Protein AF-A0A920VZH4-F1 (afdb_monomer_lite)

Sequence (196 aa):
MLDNNNEGWIPRSKLPAFGNAVNAACDALDGIEDGILQNPLACNFEPASIQCPAGVDNDSCFTPQQVSAVEKIWSGVKTSSGELVYPGLVPGGEAYPGSWDRWVTGGEPFTSLHWLGGEGFFRWFVFDDPEWDFTTFDFDADLTYALEKVGPAVDSDNPDLRALRDNDSKLIVYQVGAIPTFHLLPLLITLKMLWN

Foldseek 3Di:
DLDPVCLQFDALLQLVLVLVQQLVQAVCVVPDNDLARPPLVVRPDQLCVQADDPPDDDSNGHHPSNSVSVVDQQQADAAPVRHHPDHHATHSQRNPPPACCAAPRDNHPQHHPVSVVVVCCCCVQQPVHPPDDPSPDHCVPSVVSRCVRCVVPPPPQDLDCVVCVVVVHDDDDDDDRNHPPPGPVVVVVSVVVNVD

Radius of gyration: 18.73 Å; chains: 1; bounding box: 42×40×52 Å

pLDDT: mean 89.69, std 9.65, range [53.19, 97.88]

Structure (mmCIF, N/CA/C/O backbone):
data_AF-A0A920VZH4-F1
#
_entry.id   AF-A0A920VZH4-F1
#
loop_
_atom_site.group_PDB
_atom_site.id
_atom_site.type_symbol
_atom_site.label_atom_id
_atom_site.label_alt_id
_atom_site.label_comp_id
_atom_site.label_asym_id
_atom_site.label_entity_id
_atom_site.label_seq_id
_atom_site.pdbx_PDB_ins_code
_atom_site.Cartn_x
_atom_site.Cartn_y
_atom_site.Cartn_z
_atom_site.occupancy
_atom_site.B_iso_or_equiv
_atom_site.auth_seq_id
_atom_site.auth_comp_id
_atom_site.auth_asym_id
_atom_site.auth_atom_id
_atom_site.pdbx_PDB_model_num
ATOM 1 N N . MET A 1 1 ? 0.177 7.126 5.904 1.00 53.66 1 MET A N 1
ATOM 2 C CA . MET A 1 1 ? 1.571 6.990 6.386 1.00 53.66 1 MET A CA 1
ATOM 3 C C . MET A 1 1 ? 2.563 7.903 5.660 1.00 53.66 1 MET A C 1
ATOM 5 O O . MET A 1 1 ? 3.750 7.726 5.856 1.00 53.66 1 MET A O 1
ATOM 9 N N . LEU A 1 2 ? 2.117 8.852 4.824 1.00 53.19 2 LEU A N 1
ATOM 10 C CA . LEU A 1 2 ? 3.003 9.661 3.967 1.00 53.19 2 LEU A CA 1
ATOM 11 C C . LEU A 1 2 ? 3.134 11.113 4.458 1.00 53.19 2 LEU A C 1
ATOM 13 O O . LEU A 1 2 ? 3.451 12.004 3.682 1.00 53.19 2 LEU A O 1
ATOM 17 N N . ASP A 1 3 ? 2.835 11.356 5.732 1.00 58.03 3 ASP A N 1
ATOM 18 C CA . ASP A 1 3 ? 3.077 12.636 6.387 1.00 58.03 3 ASP A CA 1
ATOM 19 C C . ASP A 1 3 ? 4.065 12.431 7.538 1.00 58.03 3 ASP A C 1
ATOM 21 O O . ASP A 1 3 ? 4.098 11.374 8.168 1.00 58.03 3 ASP A O 1
ATOM 25 N N . ASN A 1 4 ? 4.874 13.452 7.819 1.00 59.78 4 ASN A N 1
ATOM 26 C CA . ASN A 1 4 ? 5.882 13.409 8.884 1.00 59.78 4 ASN A CA 1
ATOM 27 C C . ASN A 1 4 ? 5.275 13.357 10.298 1.00 59.78 4 ASN A C 1
ATOM 29 O O . ASN A 1 4 ? 6.004 13.206 11.278 1.00 59.78 4 ASN A O 1
ATOM 33 N N . ASN A 1 5 ? 3.950 13.472 10.417 1.00 70.88 5 ASN A N 1
ATOM 34 C CA . ASN A 1 5 ? 3.251 13.493 11.698 1.00 70.88 5 ASN A CA 1
ATOM 35 C C . ASN A 1 5 ? 2.769 12.101 12.128 1.00 70.88 5 ASN A C 1
ATOM 37 O O . ASN A 1 5 ? 2.330 11.940 13.265 1.00 70.88 5 ASN A O 1
ATOM 41 N N . ASN A 1 6 ? 2.873 11.093 11.254 1.00 82.62 6 ASN A N 1
ATOM 42 C CA . ASN A 1 6 ? 2.531 9.695 11.523 1.00 82.62 6 ASN A CA 1
ATOM 43 C C . ASN A 1 6 ? 1.079 9.457 11.972 1.00 82.62 6 ASN A C 1
ATOM 45 O O . ASN A 1 6 ? 0.755 8.366 12.440 1.00 82.62 6 ASN A O 1
ATOM 49 N N . GLU A 1 7 ? 0.175 10.424 11.793 1.00 86.19 7 GLU A N 1
ATOM 50 C CA . GLU A 1 7 ? -1.212 10.321 12.276 1.00 86.19 7 GLU A CA 1
ATOM 51 C C . GLU A 1 7 ? -1.984 9.202 11.563 1.00 86.19 7 GLU A C 1
ATOM 53 O O . GLU A 1 7 ? -2.877 8.575 12.131 1.00 86.19 7 GLU A O 1
ATOM 58 N N . GLY A 1 8 ? -1.617 8.930 10.307 1.00 91.38 8 GLY A N 1
ATOM 59 C CA . GLY A 1 8 ? -2.157 7.830 9.510 1.00 91.38 8 GLY A CA 1
ATOM 60 C C . GLY A 1 8 ? -1.384 6.515 9.638 1.00 91.38 8 GLY A C 1
ATOM 61 O O . GLY A 1 8 ? -1.536 5.655 8.768 1.00 91.38 8 GLY A O 1
ATOM 62 N N . TRP A 1 9 ? -0.491 6.362 10.622 1.00 95.19 9 TRP A N 1
ATOM 63 C CA . TRP A 1 9 ? 0.132 5.070 10.919 1.00 95.19 9 TRP A CA 1
ATOM 64 C C . TRP A 1 9 ? -0.844 4.161 11.672 1.00 95.19 9 TRP A C 1
ATOM 66 O O . TRP A 1 9 ? -1.614 4.604 12.526 1.00 95.19 9 TRP A O 1
ATOM 76 N N . ILE A 1 10 ? -0.831 2.876 11.317 1.00 95.94 10 ILE A N 1
ATOM 77 C CA . ILE A 1 10 ? -1.739 1.855 11.843 1.00 95.94 10 ILE A CA 1
ATOM 78 C C . ILE A 1 10 ? -0.912 0.936 12.749 1.00 95.94 10 ILE A C 1
ATOM 80 O O . ILE A 1 10 ? -0.129 0.137 12.229 1.00 95.94 10 ILE A O 1
ATOM 84 N N . PRO A 1 11 ? -1.058 1.019 14.084 1.00 95.88 11 PRO A N 1
ATOM 85 C CA . PRO A 1 11 ? -0.386 0.102 14.993 1.00 95.88 11 PRO A CA 1
ATOM 86 C C . PRO A 1 11 ? -0.805 -1.345 14.733 1.00 95.88 11 PRO A C 1
ATOM 88 O O . PRO A 1 11 ? -1.978 -1.633 14.481 1.00 95.88 11 PRO A O 1
ATOM 91 N N . ARG A 1 12 ? 0.138 -2.283 14.882 1.00 95.88 12 ARG A N 1
ATOM 92 C CA . ARG A 1 12 ? -0.133 -3.720 14.695 1.00 95.88 12 ARG A CA 1
ATOM 93 C C . ARG A 1 12 ? -1.246 -4.249 15.597 1.00 95.88 12 ARG A C 1
ATOM 95 O O . ARG A 1 12 ? -1.938 -5.183 15.210 1.00 95.88 12 ARG A O 1
ATOM 102 N N . SER A 1 13 ? -1.434 -3.649 16.773 1.00 96.62 13 SER A N 1
ATOM 103 C CA . SER A 1 13 ? -2.496 -4.018 17.714 1.00 96.62 13 SER A CA 1
ATOM 104 C C . SER A 1 13 ? -3.903 -3.846 17.133 1.00 96.62 13 SER A C 1
ATOM 106 O O . SER A 1 13 ? -4.816 -4.547 17.559 1.00 96.62 13 SER A O 1
ATOM 108 N N . LYS A 1 14 ? -4.069 -2.992 16.113 1.00 97.69 14 LYS A N 1
ATOM 109 C CA . LYS A 1 14 ? -5.349 -2.761 15.433 1.00 97.69 14 LYS A CA 1
ATOM 110 C C . LYS A 1 14 ? -5.644 -3.733 14.289 1.00 97.69 14 LYS A C 1
ATOM 112 O O . LYS A 1 14 ? -6.798 -3.875 13.887 1.00 97.69 14 LYS A O 1
ATOM 117 N N . LEU A 1 15 ? -4.620 -4.398 13.749 1.00 97.19 15 LEU A N 1
ATOM 118 C CA . LEU A 1 15 ? -4.757 -5.279 12.582 1.00 97.19 15 LEU A CA 1
ATOM 119 C C . LEU A 1 15 ? -5.737 -6.445 12.801 1.00 97.19 15 LEU A C 1
ATOM 121 O O . LEU A 1 15 ? -6.505 -6.719 11.880 1.00 97.19 15 LEU A O 1
ATOM 125 N N . PRO A 1 16 ? -5.803 -7.096 13.984 1.00 96.75 16 PRO A N 1
ATOM 126 C CA . PRO A 1 16 ? -6.800 -8.136 14.227 1.00 96.75 16 PRO A CA 1
ATOM 127 C C . PRO A 1 16 ? -8.240 -7.625 14.115 1.00 96.75 16 PRO A C 1
ATOM 129 O O . PRO A 1 16 ? -9.064 -8.265 13.469 1.00 96.75 16 PRO A O 1
ATOM 132 N N . ALA A 1 17 ? -8.553 -6.466 14.705 1.00 97.00 17 ALA A N 1
ATOM 133 C CA . ALA A 1 17 ? -9.893 -5.886 14.616 1.00 97.00 17 ALA A CA 1
ATOM 134 C C . ALA A 1 17 ? -10.243 -5.508 13.172 1.00 97.00 17 ALA A C 1
ATOM 136 O O . ALA A 1 17 ? -11.354 -5.773 12.717 1.00 97.00 17 ALA A O 1
ATOM 137 N N . PHE A 1 18 ? -9.272 -4.957 12.441 1.00 97.62 18 PHE A N 1
ATOM 138 C CA . PHE A 1 18 ? -9.445 -4.599 11.042 1.00 97.62 18 PHE A CA 1
ATOM 139 C C . PHE A 1 18 ? -9.707 -5.818 10.151 1.00 97.62 18 PHE A C 1
ATOM 141 O O . PHE A 1 18 ? -10.725 -5.857 9.465 1.00 97.62 18 PHE A O 1
ATOM 148 N N . GLY A 1 19 ? -8.852 -6.843 10.202 1.00 96.25 19 GLY A N 1
ATOM 149 C CA . GLY A 1 19 ? -9.047 -8.047 9.391 1.00 96.25 19 GLY A CA 1
ATOM 150 C C . GLY A 1 19 ? -10.319 -8.813 9.756 1.00 96.25 19 GLY A C 1
ATOM 151 O O . GLY A 1 19 ? -10.995 -9.318 8.867 1.00 96.25 19 GLY A O 1
ATOM 152 N N . ASN A 1 20 ? -10.716 -8.830 11.034 1.00 95.88 20 ASN A N 1
ATOM 153 C CA . ASN A 1 20 ? -12.003 -9.403 11.440 1.00 95.88 20 ASN A CA 1
ATOM 154 C C . ASN A 1 20 ? -13.189 -8.646 10.829 1.00 95.88 20 ASN A C 1
ATOM 156 O O . ASN A 1 20 ? -14.149 -9.276 10.396 1.00 95.88 20 ASN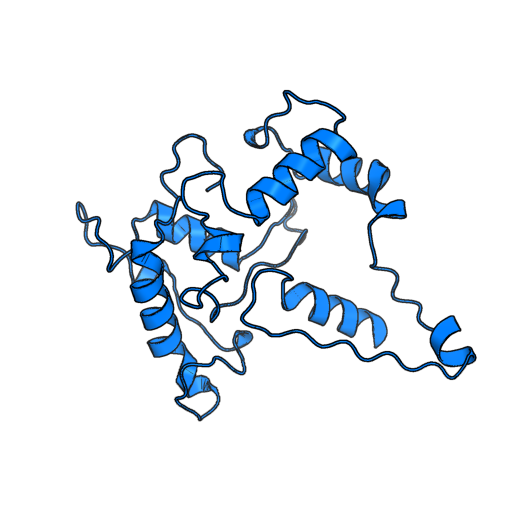 A O 1
ATOM 160 N N . ALA A 1 21 ? -13.131 -7.312 10.782 1.00 97.56 21 ALA A N 1
ATOM 161 C CA . ALA A 1 21 ? -14.183 -6.503 10.176 1.00 97.56 21 ALA A CA 1
ATOM 162 C C . ALA A 1 21 ? -14.275 -6.722 8.656 1.00 97.56 21 ALA A C 1
ATOM 164 O O . ALA A 1 21 ? -15.378 -6.841 8.124 1.00 97.56 21 ALA A O 1
ATOM 165 N N . VAL A 1 22 ? -13.128 -6.841 7.977 1.00 97.19 22 VAL A N 1
ATOM 166 C CA . VAL A 1 22 ? -13.059 -7.179 6.547 1.00 97.19 22 VAL A CA 1
ATOM 167 C C . VAL A 1 22 ? -13.638 -8.572 6.285 1.00 97.19 22 VAL A C 1
ATOM 169 O O . VAL A 1 22 ? -14.526 -8.711 5.447 1.00 97.19 22 VAL A O 1
ATOM 172 N N . ASN A 1 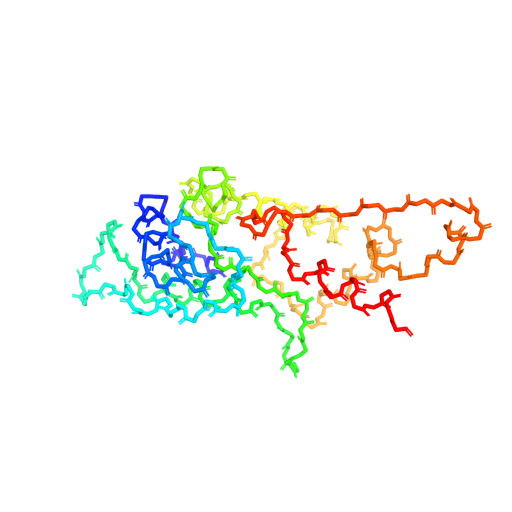23 ? -13.207 -9.592 7.034 1.00 95.75 23 ASN A N 1
ATOM 173 C CA . ASN A 1 23 ? -13.725 -10.957 6.897 1.00 95.75 23 ASN A CA 1
ATOM 174 C C . ASN A 1 23 ? -15.234 -11.019 7.151 1.00 95.75 23 ASN A C 1
ATOM 176 O O . ASN A 1 23 ? -15.966 -11.573 6.337 1.00 95.75 23 ASN A O 1
ATOM 180 N N . ALA A 1 24 ? -15.726 -10.373 8.211 1.00 96.06 24 ALA A N 1
ATOM 181 C CA . ALA A 1 24 ? -17.155 -10.343 8.519 1.00 96.06 24 ALA A CA 1
ATOM 182 C C . ALA A 1 24 ? -18.009 -9.734 7.392 1.00 96.06 24 ALA A C 1
ATOM 184 O O . ALA A 1 24 ? -19.178 -10.087 7.248 1.00 96.06 24 ALA A O 1
ATOM 185 N N . ALA A 1 25 ? -17.446 -8.819 6.600 1.00 96.25 25 ALA A N 1
ATOM 186 C CA . ALA A 1 25 ? -18.142 -8.212 5.473 1.00 96.25 25 ALA A CA 1
ATOM 187 C C . ALA A 1 25 ? -18.030 -9.021 4.172 1.00 96.25 25 ALA A C 1
ATOM 189 O O . ALA A 1 25 ? -18.904 -8.890 3.312 1.00 96.25 25 ALA A O 1
ATOM 190 N N . CYS A 1 26 ? -16.958 -9.801 3.998 1.00 96.44 26 CYS A N 1
ATOM 191 C CA . CYS A 1 26 ? -16.537 -10.243 2.670 1.00 96.44 26 CYS A CA 1
ATOM 192 C C . CYS A 1 26 ? -16.272 -11.741 2.503 1.00 96.44 26 CYS A C 1
ATOM 194 O O . CYS A 1 26 ? -16.302 -12.196 1.364 1.00 96.44 26 CYS A O 1
ATOM 196 N N . ASP A 1 27 ? -16.051 -12.496 3.580 1.00 94.75 27 ASP A N 1
ATOM 197 C CA . ASP A 1 27 ? -15.717 -13.930 3.539 1.00 94.75 27 ASP A CA 1
ATOM 198 C C . ASP A 1 27 ? -16.804 -14.735 2.806 1.00 94.75 27 ASP A C 1
ATOM 200 O O . ASP A 1 27 ? -16.589 -15.268 1.724 1.00 94.75 27 ASP A O 1
ATOM 204 N N . ALA A 1 28 ? -18.051 -14.637 3.274 1.00 95.25 28 ALA A N 1
ATOM 205 C CA . ALA A 1 28 ? -19.177 -15.381 2.708 1.00 95.25 28 ALA A CA 1
ATOM 206 C C . ALA A 1 28 ? -19.590 -14.983 1.269 1.00 95.25 28 ALA A C 1
ATOM 208 O O . ALA A 1 28 ? -20.526 -15.574 0.721 1.00 95.25 28 ALA A O 1
ATOM 209 N N . LEU A 1 29 ? -18.952 -13.985 0.638 1.00 94.50 29 LEU A N 1
ATOM 210 C CA . LEU A 1 29 ? -19.316 -13.525 -0.713 1.00 94.50 29 LEU A CA 1
ATOM 211 C C . LEU A 1 29 ? -19.019 -14.560 -1.804 1.00 94.50 29 LEU A C 1
ATOM 213 O O . LEU A 1 29 ? -19.635 -14.511 -2.871 1.00 94.50 29 LEU A O 1
ATOM 217 N N . ASP A 1 30 ? -18.104 -15.493 -1.554 1.00 90.25 30 ASP A N 1
ATOM 218 C CA . ASP A 1 30 ? -17.818 -16.606 -2.463 1.00 90.25 30 ASP A CA 1
ATOM 219 C C . ASP A 1 30 ? -18.670 -17.864 -2.190 1.00 90.25 30 ASP A C 1
ATOM 221 O O . ASP A 1 30 ? -18.620 -18.830 -2.956 1.00 90.25 30 ASP A O 1
ATOM 225 N N . GLY A 1 31 ? -19.516 -17.819 -1.153 1.00 93.06 31 GLY A N 1
ATOM 226 C CA . GLY A 1 31 ? -20.404 -18.904 -0.741 1.00 93.06 31 GLY A CA 1
ATOM 227 C C . GLY A 1 31 ? -19.834 -19.838 0.331 1.00 93.06 31 GLY A C 1
ATOM 228 O O . GLY A 1 31 ? -20.519 -20.801 0.688 1.00 93.06 31 GLY A O 1
ATOM 229 N N . ILE A 1 32 ? -18.630 -19.577 0.847 1.00 92.56 32 ILE A N 1
ATOM 230 C CA . ILE A 1 32 ? -17.980 -20.334 1.923 1.00 92.56 32 ILE A CA 1
ATOM 231 C C . ILE A 1 32 ? -17.558 -19.350 3.028 1.00 92.56 32 ILE A C 1
ATOM 233 O O . ILE A 1 32 ? -17.145 -18.238 2.751 1.00 92.56 32 ILE A O 1
ATOM 237 N N . GLU A 1 33 ? -17.717 -19.738 4.294 1.00 94.12 33 GLU A N 1
ATOM 238 C CA . GLU A 1 33 ? -17.242 -18.959 5.448 1.00 94.12 33 GLU A CA 1
ATOM 239 C C . GLU A 1 33 ? -16.050 -19.706 6.057 1.00 94.12 33 GLU A C 1
ATOM 241 O O . GLU A 1 33 ? -16.222 -20.616 6.877 1.00 94.12 33 GLU A O 1
ATOM 246 N N . ASP A 1 34 ? -14.846 -19.411 5.567 1.00 92.38 34 ASP A N 1
ATOM 247 C CA . ASP A 1 34 ? -13.600 -20.070 5.977 1.00 92.38 34 ASP A CA 1
ATOM 248 C C . ASP A 1 34 ? -12.486 -19.093 6.395 1.00 92.38 34 ASP A C 1
ATOM 250 O O . ASP A 1 34 ? -11.380 -19.518 6.750 1.00 92.38 34 ASP A O 1
ATOM 254 N N . GLY A 1 35 ? -12.796 -17.796 6.451 1.00 90.50 35 GLY A N 1
ATOM 255 C CA . GLY A 1 35 ? -11.867 -16.718 6.770 1.00 90.50 35 GLY A CA 1
ATOM 256 C C . GLY A 1 35 ? -10.944 -16.343 5.609 1.00 90.50 35 GLY A C 1
ATOM 257 O O . GLY A 1 35 ? -9.921 -15.681 5.843 1.00 90.50 35 GLY A O 1
ATOM 258 N N . ILE A 1 36 ? -11.258 -16.773 4.383 1.00 89.69 36 ILE A N 1
ATOM 259 C CA . ILE A 1 36 ? -10.458 -16.541 3.183 1.00 89.69 36 ILE A CA 1
ATOM 260 C C . ILE A 1 36 ? -11.324 -15.864 2.122 1.00 89.69 36 ILE A C 1
ATOM 262 O O . ILE A 1 36 ? -12.282 -16.415 1.601 1.00 89.69 36 ILE A O 1
ATOM 266 N N . LEU A 1 37 ? -10.917 -14.665 1.708 1.00 91.44 37 LEU A N 1
ATOM 267 C CA . LEU A 1 37 ? -11.550 -13.986 0.58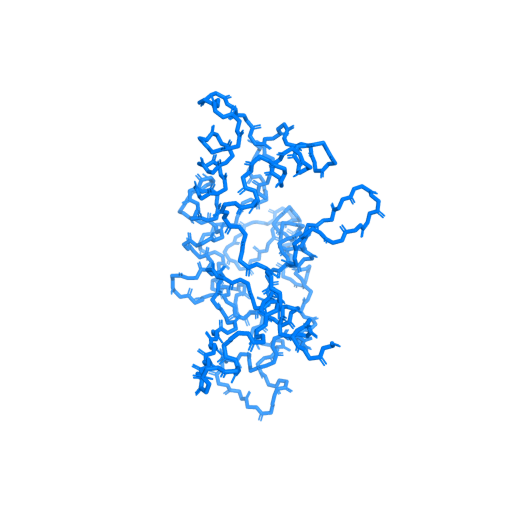1 1.00 91.44 37 LEU A CA 1
ATOM 268 C C . LEU A 1 37 ? -11.067 -14.619 -0.739 1.00 91.44 37 LEU A C 1
ATOM 270 O O . LEU A 1 37 ? -10.038 -14.197 -1.275 1.00 91.44 37 LEU A O 1
ATOM 274 N N . GLN A 1 38 ? -11.812 -15.579 -1.312 1.00 88.81 38 GLN A N 1
ATOM 275 C CA . GLN A 1 38 ? -11.473 -16.146 -2.635 1.00 88.81 38 GLN A CA 1
ATOM 276 C C . GLN A 1 38 ? -11.573 -15.092 -3.749 1.00 88.81 38 GLN A C 1
ATOM 278 O O . GLN A 1 38 ? -10.834 -15.141 -4.735 1.00 88.81 38 GLN A O 1
ATOM 283 N N . ASN A 1 39 ? -12.510 -14.147 -3.615 1.00 87.81 39 ASN A N 1
ATOM 284 C CA . ASN A 1 39 ? -12.710 -13.052 -4.560 1.00 87.81 39 ASN A CA 1
ATOM 285 C C . ASN A 1 39 ? -12.652 -11.691 -3.848 1.00 87.81 39 ASN A C 1
ATOM 287 O O . ASN A 1 39 ? -13.690 -11.061 -3.623 1.00 87.81 39 ASN A O 1
ATOM 291 N N . PRO A 1 40 ? -11.447 -11.188 -3.529 1.00 90.00 40 PRO A N 1
ATOM 292 C CA . PRO A 1 40 ? -11.302 -9.930 -2.803 1.00 90.00 40 PRO A CA 1
ATOM 293 C C . PRO A 1 40 ? -11.797 -8.716 -3.608 1.00 90.00 40 PRO A C 1
ATOM 295 O O . PRO A 1 40 ? -12.083 -7.678 -3.025 1.00 90.00 40 PRO A O 1
ATOM 298 N N . LEU A 1 41 ? -11.969 -8.837 -4.932 1.00 89.44 41 LEU A N 1
ATOM 299 C CA . LEU A 1 41 ? -12.521 -7.771 -5.779 1.00 89.44 41 LEU A CA 1
ATOM 300 C C . LEU A 1 41 ? -14.043 -7.609 -5.646 1.00 89.44 41 LEU A C 1
ATOM 302 O O . LEU A 1 41 ? -14.582 -6.599 -6.090 1.00 89.44 41 LEU A O 1
ATOM 306 N N . ALA A 1 42 ? -14.745 -8.590 -5.071 1.00 92.25 42 ALA A N 1
ATOM 307 C CA . ALA A 1 42 ? -16.170 -8.475 -4.756 1.00 92.25 42 ALA A CA 1
ATOM 308 C C . ALA A 1 42 ? -16.427 -7.801 -3.396 1.00 92.25 42 ALA A C 1
ATOM 310 O O . ALA A 1 42 ? -17.564 -7.434 -3.097 1.00 92.25 42 ALA A O 1
ATOM 311 N N . CYS A 1 43 ? -15.385 -7.655 -2.575 1.00 94.25 43 CYS A N 1
ATOM 312 C CA . CYS A 1 43 ? -15.472 -7.069 -1.247 1.00 94.25 43 CYS A CA 1
ATOM 313 C C . CYS A 1 43 ? -15.676 -5.551 -1.337 1.00 94.25 43 CYS A C 1
ATOM 315 O O . CYS A 1 43 ? -14.793 -4.826 -1.785 1.00 94.25 43 CYS A O 1
ATOM 317 N N . ASN A 1 44 ? -16.827 -5.072 -0.863 1.00 94.69 44 ASN A N 1
ATOM 318 C CA . ASN A 1 44 ? -17.163 -3.643 -0.791 1.00 94.69 44 ASN A CA 1
ATOM 319 C C . ASN A 1 44 ? -17.054 -3.119 0.652 1.00 94.69 44 ASN A C 1
ATOM 321 O O . ASN A 1 44 ? -17.911 -2.368 1.115 1.00 94.69 44 ASN A O 1
ATOM 325 N N . PHE A 1 45 ? -16.063 -3.600 1.410 1.00 97.19 45 PHE A N 1
ATOM 326 C CA . PHE A 1 45 ? -15.828 -3.126 2.770 1.00 97.19 45 PHE A CA 1
ATOM 327 C C . PHE A 1 45 ? -15.345 -1.672 2.741 1.00 97.19 45 PHE A C 1
ATOM 329 O O . PHE A 1 45 ? -14.358 -1.350 2.086 1.00 97.19 45 PHE A O 1
ATOM 336 N N . GLU A 1 46 ? -16.012 -0.810 3.505 1.00 96.94 46 GLU A N 1
ATOM 337 C CA . GLU A 1 46 ? -15.658 0.603 3.631 1.00 96.94 46 GLU A CA 1
ATOM 338 C C . GLU A 1 46 ? -14.854 0.826 4.924 1.00 96.94 46 GLU A C 1
ATOM 340 O O . GLU A 1 46 ? -15.402 0.595 6.010 1.00 96.94 46 GLU A O 1
ATOM 345 N N . PRO A 1 47 ? -13.594 1.311 4.874 1.00 96.88 47 PRO A N 1
ATOM 346 C CA . PRO A 1 47 ? -12.770 1.529 6.071 1.00 96.88 47 PRO A CA 1
ATOM 347 C C . PRO A 1 47 ? -13.416 2.446 7.116 1.00 96.88 47 PRO A C 1
ATOM 349 O O . PRO A 1 47 ? -13.227 2.255 8.318 1.00 96.88 47 PRO A O 1
ATOM 352 N N . ALA A 1 48 ? -14.243 3.398 6.676 1.00 97.31 48 ALA A N 1
ATOM 353 C CA . ALA A 1 48 ? -15.000 4.285 7.555 1.00 97.31 48 ALA A CA 1
ATOM 354 C C . ALA A 1 48 ? -15.993 3.545 8.477 1.00 97.31 48 ALA A C 1
ATOM 356 O O . ALA A 1 48 ? -16.379 4.079 9.517 1.00 97.31 48 ALA A O 1
ATOM 357 N N . SER A 1 49 ? -16.387 2.309 8.144 1.00 97.38 49 SER A N 1
ATOM 358 C CA . SER A 1 49 ? -17.303 1.498 8.962 1.00 97.38 49 SER A CA 1
ATOM 359 C C . SER A 1 49 ? -16.736 1.114 10.334 1.00 97.38 49 SER A C 1
ATOM 361 O O . SER A 1 49 ? -17.506 0.873 11.262 1.00 97.38 49 SER A O 1
ATOM 363 N N . ILE A 1 50 ? -15.406 1.110 10.486 1.00 97.12 50 ILE A N 1
ATOM 364 C CA . ILE A 1 50 ? -14.710 0.832 11.753 1.00 97.12 50 ILE A CA 1
ATOM 365 C C . ILE A 1 50 ? -14.088 2.087 12.366 1.00 97.12 50 ILE A C 1
ATOM 367 O O . ILE A 1 50 ? -13.193 1.995 13.208 1.00 97.12 50 ILE A O 1
ATOM 371 N N . GLN A 1 51 ? -14.527 3.274 11.944 1.00 97.88 51 GLN A N 1
ATOM 372 C CA . GLN A 1 51 ? -14.013 4.515 12.502 1.00 97.88 51 GLN A CA 1
ATOM 373 C C . GLN A 1 51 ? -14.374 4.636 13.990 1.00 97.88 51 GLN A C 1
ATOM 375 O O . GLN A 1 51 ? -15.504 4.381 14.410 1.00 97.88 51 GLN A O 1
ATOM 380 N N . CYS A 1 52 ? -13.409 5.068 14.797 1.00 97.38 52 CYS A N 1
ATOM 381 C CA . CYS A 1 52 ? -13.613 5.323 16.210 1.00 97.38 52 CYS A CA 1
ATOM 382 C C . CYS A 1 52 ? -14.630 6.458 16.438 1.00 97.38 52 CYS A C 1
ATOM 384 O O . CYS A 1 52 ? -14.659 7.439 15.682 1.00 97.38 52 CYS A O 1
ATOM 386 N N . PRO A 1 53 ? -15.411 6.396 17.533 1.00 95.94 53 PRO A N 1
ATOM 387 C CA . PRO A 1 53 ? -16.135 7.556 18.036 1.00 95.94 53 PRO A CA 1
ATOM 388 C C . PRO A 1 53 ? -15.192 8.734 18.317 1.00 95.94 53 PRO A C 1
ATOM 390 O O . PRO A 1 53 ? -14.009 8.554 18.606 1.00 95.94 53 PRO A O 1
ATOM 393 N N . ALA A 1 54 ? -15.726 9.956 18.281 1.00 93.44 54 ALA A N 1
ATOM 394 C CA . ALA A 1 54 ? -14.933 11.155 18.536 1.00 93.44 54 ALA A CA 1
ATOM 395 C C . ALA A 1 54 ? -14.232 11.093 19.908 1.00 93.44 54 ALA A C 1
ATOM 397 O O . ALA A 1 54 ? -14.871 10.843 20.930 1.00 93.44 54 ALA A O 1
ATOM 398 N N . GLY A 1 55 ? -12.919 11.337 19.918 1.00 90.88 55 GLY A N 1
ATOM 399 C CA . GLY A 1 55 ? -12.091 11.295 21.127 1.00 90.88 55 GLY A CA 1
ATOM 400 C C . GLY A 1 55 ? -11.714 9.891 21.610 1.00 90.88 55 GLY A C 1
ATOM 401 O O . GLY A 1 55 ? -11.118 9.770 22.677 1.00 90.88 55 GLY A O 1
ATOM 402 N N . VAL A 1 56 ? -12.048 8.843 20.852 1.00 94.38 56 VAL A N 1
ATOM 403 C CA . VAL A 1 56 ? -11.652 7.461 21.138 1.00 94.38 56 VAL A CA 1
ATOM 404 C C . VAL A 1 56 ? -10.543 7.041 20.181 1.00 94.38 56 VAL A C 1
ATOM 406 O O . VAL A 1 56 ? -10.636 7.259 18.976 1.00 94.38 56 VAL A O 1
ATOM 409 N N . ASP A 1 57 ? -9.518 6.398 20.729 1.00 94.81 57 ASP A N 1
ATOM 410 C CA . ASP A 1 57 ? -8.485 5.704 19.971 1.00 94.81 57 ASP A CA 1
ATOM 411 C C . ASP A 1 57 ? -8.082 4.444 20.747 1.00 94.81 57 ASP A C 1
ATOM 413 O O . ASP A 1 57 ? -7.545 4.524 21.852 1.00 94.81 57 ASP A O 1
ATOM 417 N N . ASN A 1 58 ? -8.443 3.273 20.226 1.00 95.75 58 ASN A N 1
ATOM 418 C CA . ASN A 1 58 ? -8.099 1.985 20.821 1.00 95.75 58 ASN A CA 1
ATOM 419 C C . ASN A 1 58 ? -7.909 0.918 19.730 1.00 95.75 58 ASN A C 1
ATOM 421 O O . ASN A 1 58 ? -8.070 1.190 18.539 1.00 95.75 58 ASN A O 1
ATOM 425 N N . ASP A 1 59 ? -7.596 -0.308 20.149 1.00 97.31 59 ASP A N 1
ATOM 426 C CA . ASP A 1 59 ? -7.246 -1.414 19.251 1.00 97.31 59 ASP A CA 1
ATOM 427 C C . ASP A 1 59 ? -8.410 -1.962 18.405 1.00 97.31 59 ASP A C 1
ATOM 429 O O . ASP A 1 59 ? -8.193 -2.794 17.530 1.00 97.31 59 ASP A O 1
ATOM 433 N N . SER A 1 60 ? -9.646 -1.506 18.635 1.00 96.81 60 SER A N 1
ATOM 434 C CA . SER A 1 60 ? -10.848 -2.018 17.957 1.00 96.81 60 SER A CA 1
ATOM 435 C C . SER A 1 60 ? -11.358 -1.156 16.799 1.00 96.81 60 SER A C 1
ATOM 437 O O . SER A 1 60 ? -12.321 -1.543 16.141 1.00 96.81 60 SER A O 1
ATOM 439 N N . CYS A 1 61 ? -10.758 0.011 16.554 1.00 97.00 61 CYS A N 1
ATOM 440 C CA . CYS A 1 61 ? -11.267 0.983 15.586 1.00 97.00 61 CYS A CA 1
ATOM 441 C C . CYS A 1 61 ? -10.151 1.855 14.997 1.00 97.00 61 CYS A C 1
ATOM 443 O O . CYS A 1 61 ? -9.040 1.913 15.530 1.00 97.00 61 CYS A O 1
ATOM 445 N N . PHE A 1 62 ? -10.450 2.569 13.912 1.00 97.25 62 PHE A N 1
ATOM 446 C CA . PHE A 1 62 ? -9.520 3.485 13.251 1.00 97.25 62 PHE A CA 1
ATOM 447 C C . PHE A 1 62 ? -9.839 4.955 13.504 1.00 97.25 62 PHE A C 1
ATOM 449 O O . PHE A 1 62 ? -10.992 5.379 13.470 1.00 97.25 62 PHE A O 1
ATOM 456 N N . THR A 1 63 ? -8.803 5.761 13.726 1.00 96.94 63 THR A N 1
ATOM 457 C CA . THR A 1 63 ? -8.935 7.223 13.695 1.00 96.94 63 THR A CA 1
ATOM 458 C C . THR A 1 63 ? -9.286 7.689 12.273 1.00 96.94 63 THR A C 1
ATOM 460 O O . THR A 1 63 ? -9.033 6.955 11.312 1.00 96.94 63 THR A O 1
ATOM 463 N N . PRO A 1 64 ? -9.821 8.909 12.083 1.00 95.88 64 PRO A N 1
ATOM 464 C CA . PRO A 1 64 ? -10.093 9.437 10.741 1.00 95.88 64 PRO A CA 1
ATOM 465 C C . PRO A 1 64 ? -8.866 9.404 9.811 1.00 95.88 64 PRO A C 1
ATOM 467 O O . PRO A 1 64 ? -8.977 9.088 8.628 1.00 95.88 64 PRO A O 1
ATOM 470 N N . GLN A 1 65 ? -7.674 9.669 10.348 1.00 94.62 65 GLN A N 1
ATOM 471 C CA . GLN A 1 65 ? -6.417 9.610 9.603 1.00 94.62 65 GLN A CA 1
ATOM 472 C C . GLN A 1 65 ? -6.023 8.177 9.224 1.00 94.62 65 GLN A C 1
ATOM 474 O O . GLN A 1 65 ? -5.518 7.958 8.123 1.00 94.62 65 GLN A O 1
ATOM 479 N N . GLN A 1 66 ? -6.275 7.193 10.094 1.00 96.25 66 GLN A N 1
ATOM 480 C CA . GLN A 1 66 ? -6.060 5.774 9.788 1.00 96.25 66 GLN A CA 1
ATOM 481 C C . GLN A 1 66 ? -7.038 5.277 8.717 1.00 96.25 66 GLN A C 1
ATOM 483 O O . GLN A 1 66 ? -6.611 4.591 7.792 1.00 96.25 66 GLN A O 1
ATOM 488 N N . VAL A 1 67 ? -8.311 5.686 8.780 1.00 97.25 67 VAL A N 1
ATOM 489 C CA . VAL A 1 67 ? -9.311 5.418 7.728 1.00 97.25 67 VAL A CA 1
ATOM 490 C C . VAL A 1 67 ? -8.823 5.958 6.383 1.00 97.25 67 VAL A C 1
ATOM 492 O O . VAL A 1 67 ? -8.682 5.193 5.430 1.00 97.25 67 VAL A O 1
ATOM 495 N N . SER A 1 68 ? -8.450 7.241 6.327 1.00 95.75 68 SER A N 1
ATOM 496 C CA . SER A 1 68 ? -7.934 7.858 5.098 1.00 95.75 68 SER A CA 1
ATOM 497 C C . SER A 1 68 ? -6.652 7.184 4.589 1.00 95.75 68 SER A C 1
ATOM 499 O O . SER A 1 68 ? -6.427 7.090 3.382 1.00 95.75 68 SER A O 1
ATOM 501 N N . ALA A 1 69 ? -5.797 6.688 5.489 1.00 94.88 69 ALA A N 1
ATOM 502 C CA . ALA A 1 69 ? -4.608 5.939 5.101 1.00 94.88 69 ALA A CA 1
ATOM 503 C C . ALA A 1 69 ? -4.965 4.616 4.406 1.00 94.88 69 ALA A C 1
ATOM 505 O O . ALA A 1 69 ? -4.377 4.319 3.367 1.00 94.88 69 ALA A O 1
ATOM 506 N N . VAL A 1 70 ? -5.929 3.853 4.933 1.00 96.12 70 VAL A N 1
ATOM 507 C CA . VAL A 1 70 ? -6.396 2.603 4.307 1.00 96.12 70 VAL A CA 1
ATOM 508 C C . VAL A 1 70 ? -7.021 2.873 2.942 1.00 96.12 70 VAL A C 1
ATOM 510 O O . VAL A 1 70 ? -6.672 2.205 1.974 1.00 96.12 70 VAL A O 1
ATOM 513 N N . GLU A 1 71 ? -7.874 3.891 2.829 1.00 95.50 71 GLU A N 1
ATOM 514 C CA . GLU A 1 71 ? -8.498 4.272 1.554 1.00 95.50 71 GLU A CA 1
ATOM 515 C C . GLU A 1 71 ? -7.452 4.599 0.477 1.00 95.50 71 GLU A C 1
ATOM 517 O O . GLU A 1 71 ? -7.569 4.168 -0.671 1.00 95.50 71 GLU A O 1
ATOM 522 N N . LYS A 1 72 ? -6.379 5.313 0.841 1.00 92.44 72 LYS A N 1
ATOM 523 C CA . LYS A 1 72 ? -5.252 5.586 -0.068 1.00 92.44 72 LYS A CA 1
ATOM 524 C C . LYS A 1 72 ? -4.499 4.310 -0.451 1.00 92.44 72 LYS A C 1
ATOM 526 O O . LYS A 1 72 ? -4.191 4.113 -1.622 1.00 92.44 72 LYS A O 1
ATOM 531 N N . ILE A 1 73 ? -4.233 3.428 0.515 1.00 93.00 73 ILE A N 1
ATOM 532 C CA . ILE A 1 73 ? -3.551 2.145 0.277 1.00 93.00 73 ILE A CA 1
ATOM 533 C C . ILE A 1 73 ? -4.354 1.259 -0.691 1.00 93.00 73 ILE A C 1
ATOM 535 O O . ILE A 1 73 ? -3.771 0.617 -1.565 1.00 93.00 73 ILE A O 1
ATOM 539 N N . TRP A 1 74 ? -5.681 1.228 -0.564 1.00 93.44 74 TRP A N 1
ATOM 540 C CA . TRP A 1 74 ? -6.554 0.393 -1.394 1.00 93.44 74 TRP A CA 1
ATOM 541 C C . TRP A 1 74 ? -6.927 1.015 -2.743 1.00 93.44 74 TRP A C 1
ATOM 543 O O . TRP A 1 74 ? -7.174 0.290 -3.704 1.00 93.44 74 TRP A O 1
ATOM 553 N N . SER A 1 75 ? -6.934 2.344 -2.865 1.00 91.44 75 SER A N 1
ATOM 554 C CA . SER A 1 75 ? -7.237 3.019 -4.139 1.00 91.44 75 SER A CA 1
ATOM 555 C C . SER A 1 75 ? -6.051 3.082 -5.106 1.00 91.44 75 SER A C 1
ATOM 557 O O . SER A 1 75 ? -6.258 3.229 -6.315 1.00 91.44 75 SER A O 1
ATOM 559 N N . GLY A 1 76 ? -4.827 2.920 -4.599 1.00 90.69 76 GLY A N 1
ATOM 560 C CA . GLY A 1 76 ? -3.605 2.988 -5.393 1.00 90.69 76 GLY A CA 1
ATOM 561 C C . GLY A 1 76 ? -3.151 4.418 -5.681 1.00 90.69 76 GLY A C 1
ATOM 562 O O . GLY A 1 76 ? -3.702 5.398 -5.179 1.00 90.69 76 GLY A O 1
ATOM 563 N N . VAL A 1 77 ? -2.111 4.530 -6.499 1.00 89.06 77 VAL A N 1
ATOM 564 C CA . VAL A 1 77 ? -1.443 5.794 -6.818 1.00 89.06 77 VAL A CA 1
ATOM 565 C C . VAL A 1 77 ? -1.883 6.278 -8.191 1.00 89.06 77 VAL A C 1
ATOM 567 O O . VAL A 1 77 ? -1.886 5.511 -9.157 1.00 89.06 77 VAL A O 1
ATOM 570 N N . LYS A 1 78 ? -2.219 7.566 -8.284 1.00 87.94 78 LYS A N 1
ATOM 571 C CA . LYS A 1 78 ? -2.560 8.238 -9.538 1.00 87.94 78 LYS A CA 1
ATOM 572 C C . LYS A 1 78 ? -1.745 9.516 -9.707 1.00 87.94 78 LYS A C 1
ATOM 574 O O . LYS A 1 78 ? -1.430 10.163 -8.711 1.00 87.94 78 LYS A O 1
ATOM 579 N N . THR A 1 79 ? -1.446 9.876 -10.951 1.00 84.56 79 THR A N 1
ATOM 580 C CA . THR A 1 79 ? -0.844 11.171 -11.310 1.00 84.56 79 THR A CA 1
ATOM 581 C C . THR A 1 79 ? -1.839 12.317 -11.102 1.00 84.56 79 THR A C 1
ATOM 583 O O . THR A 1 79 ? -3.037 12.091 -10.875 1.00 84.56 79 THR A O 1
ATOM 586 N N . SER A 1 80 ? -1.381 13.566 -11.244 1.00 85.00 80 SER A N 1
ATOM 587 C CA . SER A 1 80 ? -2.261 14.742 -11.164 1.00 85.00 80 SER A CA 1
ATOM 588 C C . SER A 1 80 ? -3.344 14.770 -12.257 1.00 85.00 80 SER A C 1
ATOM 590 O O . SER A 1 80 ? -4.426 15.324 -12.045 1.00 85.00 80 SER A O 1
ATOM 592 N N . SER A 1 81 ? -3.098 14.121 -13.401 1.00 87.81 81 SER A N 1
ATOM 593 C CA . SER A 1 81 ? -4.060 13.963 -14.501 1.00 87.81 81 SER A CA 1
ATOM 594 C C . SER A 1 81 ? -5.083 12.840 -14.270 1.00 87.81 81 SER A C 1
ATOM 596 O O . SER A 1 81 ? -6.035 12.705 -15.042 1.00 87.81 81 SER A O 1
ATOM 598 N N . GLY A 1 82 ? -4.924 12.055 -13.199 1.00 87.56 82 GLY A N 1
ATOM 599 C CA . GLY A 1 82 ? -5.798 10.938 -12.843 1.00 87.56 82 GLY A CA 1
ATOM 600 C C . GLY A 1 82 ? -5.411 9.598 -13.474 1.00 87.56 82 GLY A C 1
ATOM 601 O O . GLY A 1 82 ? -6.161 8.629 -13.327 1.00 87.56 82 GLY A O 1
ATOM 602 N N . GLU A 1 83 ? -4.263 9.521 -14.149 1.00 88.44 83 GLU A N 1
ATOM 603 C CA . GLU A 1 83 ? -3.720 8.272 -14.687 1.00 88.44 83 GLU A CA 1
ATOM 604 C C . GLU A 1 83 ? -3.266 7.349 -13.552 1.00 88.44 83 GLU A C 1
ATOM 606 O O . GLU A 1 83 ? -2.651 7.797 -12.588 1.00 88.44 83 GLU A O 1
ATOM 611 N N . LEU A 1 84 ? -3.590 6.056 -13.646 1.00 88.81 84 LEU A N 1
ATOM 612 C CA . LEU A 1 84 ? -3.190 5.068 -12.646 1.00 88.81 84 LEU A CA 1
ATOM 613 C C . LEU A 1 84 ? -1.708 4.719 -12.817 1.00 88.81 84 LEU A C 1
ATOM 615 O O . LEU A 1 84 ? -1.340 4.111 -13.815 1.00 88.81 84 LEU A O 1
ATOM 619 N N . VAL A 1 85 ? -0.898 5.041 -11.809 1.00 88.56 85 VAL A N 1
ATOM 620 C CA . VAL A 1 85 ? 0.530 4.689 -11.754 1.00 88.56 85 VAL A CA 1
ATOM 621 C C . VAL A 1 85 ? 0.697 3.261 -11.251 1.00 88.56 85 VAL A C 1
ATOM 623 O O . VAL A 1 85 ? 1.375 2.442 -11.862 1.00 88.56 85 VAL A O 1
ATOM 626 N N . TYR A 1 86 ? 0.055 2.949 -10.125 1.00 88.25 86 TYR A N 1
ATOM 627 C CA . TYR A 1 86 ? 0.117 1.623 -9.526 1.00 88.25 86 TYR A CA 1
ATOM 628 C C . TYR A 1 86 ? -1.190 1.321 -8.787 1.00 88.25 86 TYR A C 1
ATOM 630 O O . TYR A 1 86 ? -1.681 2.176 -8.044 1.00 88.25 86 TYR A O 1
ATOM 638 N N . PRO A 1 87 ? -1.796 0.140 -8.989 1.00 91.06 87 PRO A N 1
ATOM 639 C CA . PRO A 1 87 ? -3.049 -0.216 -8.335 1.00 91.06 87 PRO A CA 1
ATOM 640 C C . PRO A 1 87 ? -2.863 -0.442 -6.828 1.00 91.06 87 PRO A C 1
ATOM 642 O O . PRO A 1 87 ? -1.776 -0.787 -6.369 1.00 91.06 87 PRO A O 1
ATOM 645 N N . GLY A 1 88 ? -3.936 -0.267 -6.057 1.00 91.06 88 GLY A N 1
ATOM 646 C CA . GLY A 1 88 ? -3.905 -0.444 -4.606 1.00 91.06 88 GLY A CA 1
ATOM 647 C C . GLY A 1 88 ? -3.853 -1.903 -4.149 1.00 91.06 88 GLY A C 1
ATOM 648 O O . GLY A 1 88 ? -3.956 -2.845 -4.943 1.00 91.06 88 GLY A O 1
ATOM 649 N N . LEU A 1 89 ? -3.691 -2.091 -2.840 1.00 91.88 89 LEU A N 1
ATOM 650 C CA . LEU A 1 89 ? -3.838 -3.404 -2.211 1.00 91.88 89 LEU A CA 1
ATOM 651 C C . LEU A 1 89 ? -5.310 -3.831 -2.189 1.00 91.88 89 LEU A C 1
ATOM 653 O O . LEU A 1 89 ? -6.208 -2.999 -2.094 1.00 91.88 89 LEU A O 1
ATOM 657 N N . VAL A 1 90 ? -5.542 -5.141 -2.249 1.00 92.12 90 VAL A N 1
ATOM 658 C CA . VAL A 1 90 ? -6.880 -5.734 -2.124 1.00 92.12 90 VAL A CA 1
ATOM 659 C C . VAL A 1 90 ? -7.138 -6.172 -0.675 1.00 92.12 90 VAL A C 1
ATOM 661 O O . VAL A 1 90 ? -6.171 -6.491 0.026 1.00 92.12 90 VAL A O 1
ATOM 664 N N . PRO A 1 91 ? -8.405 -6.201 -0.224 1.00 93.69 91 PRO A N 1
ATOM 665 C CA . PRO A 1 91 ? -8.753 -6.666 1.113 1.00 93.69 91 PRO A CA 1
ATOM 666 C C . PRO A 1 91 ? -8.481 -8.163 1.299 1.00 93.69 91 PRO A C 1
ATOM 668 O O . PRO A 1 91 ? -8.451 -8.932 0.336 1.00 93.69 91 PRO A O 1
ATOM 671 N N . GLY A 1 92 ? -8.336 -8.585 2.554 1.00 90.75 92 GLY A N 1
ATOM 672 C CA . GLY A 1 92 ? -8.181 -9.982 2.962 1.00 90.75 92 GLY A CA 1
ATOM 673 C C . GLY A 1 92 ? -6.779 -10.335 3.451 1.00 90.75 92 GLY A C 1
ATOM 674 O O . GLY A 1 92 ? -6.544 -11.476 3.818 1.00 90.75 92 GLY A O 1
ATOM 675 N N . GLY A 1 93 ? -5.838 -9.389 3.465 1.00 90.69 93 GLY A N 1
ATOM 676 C CA . GLY A 1 93 ? -4.465 -9.597 3.938 1.00 90.69 93 GLY A CA 1
ATOM 677 C C . GLY A 1 93 ? -4.171 -8.992 5.312 1.00 90.69 93 GLY A C 1
ATOM 678 O O . GLY A 1 93 ? -3.067 -9.156 5.826 1.00 90.69 93 GLY A O 1
ATOM 679 N N . GLU A 1 94 ? -5.112 -8.267 5.906 1.00 92.81 94 GLU A N 1
ATOM 680 C CA . GLU A 1 94 ? -4.853 -7.285 6.966 1.00 92.81 94 GLU A CA 1
ATOM 681 C C . GLU A 1 94 ? -4.409 -7.931 8.283 1.00 92.81 94 GLU A C 1
ATOM 683 O O . GLU A 1 94 ? -3.475 -7.455 8.926 1.00 92.81 94 GLU A O 1
ATOM 688 N N . ALA A 1 95 ? -5.063 -9.025 8.679 1.00 92.31 95 ALA A N 1
ATOM 689 C CA . ALA A 1 95 ? -4.795 -9.725 9.939 1.00 92.31 95 ALA A CA 1
ATOM 690 C C . ALA A 1 95 ? -3.858 -10.937 9.791 1.00 92.31 95 ALA A C 1
ATOM 692 O O . ALA A 1 95 ? -3.521 -11.576 10.790 1.00 92.31 95 ALA A O 1
ATOM 693 N N . TYR A 1 96 ? -3.429 -11.273 8.571 1.00 90.25 96 TYR A N 1
ATOM 694 C CA . TYR A 1 96 ? -2.560 -12.425 8.340 1.00 90.25 96 TYR A CA 1
ATOM 695 C C . TYR A 1 96 ? -1.139 -12.165 8.880 1.00 90.25 96 TYR A C 1
ATOM 697 O O . TYR A 1 96 ? -0.525 -11.158 8.522 1.00 90.25 96 TYR A O 1
ATOM 705 N N . PRO A 1 97 ? -0.565 -13.056 9.713 1.00 90.12 97 PRO A N 1
ATOM 706 C CA . PRO A 1 97 ? 0.790 -12.870 10.230 1.00 90.12 97 PRO A CA 1
ATOM 707 C C . PRO A 1 97 ? 1.843 -12.809 9.118 1.00 90.12 97 PRO A C 1
ATOM 709 O O . PRO A 1 97 ? 1.901 -13.683 8.253 1.00 90.12 97 PRO A O 1
ATOM 712 N N . GLY A 1 98 ? 2.716 -11.802 9.161 1.00 89.12 98 GLY A N 1
ATOM 713 C CA . GLY A 1 98 ? 3.734 -11.568 8.138 1.00 89.12 98 GLY A CA 1
ATOM 714 C C . GLY A 1 98 ? 3.219 -10.853 6.886 1.00 89.12 98 GLY A C 1
ATOM 715 O O . GLY A 1 98 ? 3.990 -10.708 5.935 1.00 89.12 98 GLY A O 1
ATOM 716 N N . SER A 1 99 ? 1.959 -10.412 6.888 1.00 91.88 99 SER A N 1
ATOM 717 C CA . SER A 1 99 ? 1.313 -9.634 5.833 1.00 91.88 99 SER A CA 1
ATOM 718 C C . SER A 1 99 ? 1.411 -8.136 6.151 1.00 91.88 99 SER A C 1
ATOM 720 O O . SER A 1 99 ? 2.504 -7.570 6.072 1.00 91.88 99 SER A O 1
ATOM 722 N N . TRP A 1 100 ? 0.316 -7.468 6.528 1.00 94.25 100 TRP A N 1
ATOM 723 C CA . TRP A 1 100 ? 0.304 -6.025 6.784 1.00 94.25 100 TRP A CA 1
ATOM 724 C C . TRP A 1 100 ? 1.261 -5.610 7.896 1.00 94.25 100 TRP A C 1
ATOM 726 O O . TRP A 1 100 ? 1.961 -4.612 7.742 1.00 94.25 100 TRP A O 1
ATOM 736 N N . ASP A 1 101 ? 1.370 -6.404 8.960 1.00 94.44 101 ASP A N 1
ATOM 737 C CA . ASP A 1 101 ? 2.274 -6.155 10.087 1.00 94.44 101 ASP A CA 1
ATOM 738 C C . ASP A 1 101 ? 3.743 -6.007 9.651 1.00 94.44 101 ASP A C 1
ATOM 740 O O . ASP A 1 101 ? 4.514 -5.247 10.250 1.00 94.44 101 ASP A O 1
ATOM 744 N N . ARG A 1 102 ? 4.135 -6.707 8.583 1.00 93.38 102 ARG A N 1
ATOM 745 C CA . ARG A 1 102 ? 5.492 -6.695 8.028 1.00 93.38 102 ARG A CA 1
ATOM 746 C C . ARG A 1 102 ? 5.638 -5.758 6.830 1.00 93.38 102 ARG A C 1
ATOM 748 O O . ARG A 1 102 ? 6.609 -5.007 6.760 1.00 93.38 102 ARG A O 1
ATOM 755 N N . TRP A 1 103 ? 4.714 -5.821 5.880 1.00 93.31 103 TRP A N 1
ATOM 756 C CA . TRP A 1 103 ? 4.847 -5.165 4.577 1.00 93.31 103 TRP A CA 1
ATOM 757 C C . TRP A 1 103 ? 4.258 -3.764 4.541 1.00 93.31 103 TRP A C 1
ATOM 759 O O . TRP A 1 103 ? 4.833 -2.902 3.886 1.00 93.31 103 TRP A O 1
ATOM 769 N N . VAL A 1 104 ? 3.172 -3.517 5.275 1.00 93.94 104 VAL A N 1
ATOM 770 C CA . VAL A 1 104 ? 2.411 -2.263 5.190 1.00 93.94 104 VAL A CA 1
ATOM 771 C C . VAL A 1 104 ? 2.688 -1.369 6.394 1.00 93.94 104 VAL A C 1
ATOM 773 O O . VAL A 1 104 ? 3.181 -0.258 6.224 1.00 93.94 104 VAL A O 1
ATOM 776 N N . THR A 1 105 ? 2.427 -1.851 7.611 1.00 94.00 105 THR A N 1
ATOM 777 C CA . THR A 1 105 ? 2.490 -1.037 8.833 1.00 94.00 105 THR A CA 1
ATOM 778 C C . THR A 1 105 ? 3.874 -0.986 9.460 1.00 94.00 105 THR A C 1
ATOM 780 O O . THR A 1 105 ? 4.235 0.027 10.054 1.00 94.00 105 THR A O 1
ATOM 783 N N . GLY A 1 106 ? 4.646 -2.073 9.363 1.00 94.06 106 GLY A N 1
ATOM 784 C CA . GLY A 1 106 ? 5.884 -2.208 10.129 1.00 94.06 106 GLY A CA 1
ATOM 785 C C . GLY A 1 106 ? 5.622 -2.330 11.634 1.00 94.06 106 GLY A C 1
ATOM 786 O O . GLY A 1 106 ? 4.480 -2.513 12.067 1.00 94.06 106 GLY A O 1
ATOM 787 N N . GLY A 1 107 ? 6.699 -2.314 12.423 1.00 94.19 107 GLY A N 1
ATOM 788 C CA . GLY A 1 107 ? 6.627 -2.321 13.892 1.00 94.19 107 GLY A CA 1
ATOM 789 C C . GLY A 1 107 ? 6.424 -0.925 14.474 1.00 94.19 107 GLY A C 1
ATOM 790 O O . GLY A 1 107 ? 5.767 -0.784 15.494 1.00 94.19 107 GLY A O 1
ATOM 791 N N . GLU A 1 108 ? 6.940 0.072 13.766 1.00 93.75 108 GLU A N 1
ATOM 792 C CA . GLU A 1 108 ? 6.877 1.507 14.041 1.00 93.75 108 GLU A CA 1
ATOM 793 C C . GLU A 1 108 ? 6.665 2.261 12.712 1.00 93.75 108 GLU A C 1
ATOM 795 O O . GLU A 1 108 ? 6.860 1.661 11.639 1.00 93.75 108 GLU A O 1
ATOM 800 N N . PRO A 1 109 ? 6.307 3.558 12.729 1.00 91.81 109 PRO A N 1
ATOM 801 C CA . PRO A 1 109 ? 6.278 4.365 11.514 1.00 91.81 109 PRO A CA 1
ATOM 802 C C . PRO A 1 109 ? 7.585 4.244 10.723 1.00 91.81 109 PRO A C 1
ATOM 804 O O . PRO A 1 109 ? 8.666 4.211 11.308 1.00 91.81 109 PRO A O 1
ATOM 807 N N . PHE A 1 110 ? 7.480 4.157 9.393 1.00 90.62 110 PHE A N 1
ATOM 808 C CA . PHE A 1 110 ? 8.638 4.063 8.493 1.00 90.62 110 PHE A CA 1
ATOM 809 C C . PHE A 1 110 ? 9.545 2.843 8.749 1.00 90.62 110 PHE A C 1
ATOM 811 O O . PHE A 1 110 ? 10.761 2.905 8.618 1.00 90.62 110 PHE A O 1
ATOM 818 N N . THR A 1 111 ? 8.967 1.699 9.129 1.00 93.69 111 THR A N 1
ATOM 819 C CA . THR A 1 111 ? 9.727 0.437 9.295 1.00 93.69 111 THR A CA 1
ATOM 820 C C . THR A 1 111 ? 9.142 -0.743 8.522 1.00 93.69 111 THR A C 1
ATOM 822 O O . THR A 1 111 ? 9.607 -1.877 8.662 1.00 93.69 111 THR A O 1
ATOM 825 N N . SER A 1 112 ? 8.105 -0.509 7.716 1.00 94.38 112 SER A N 1
ATOM 826 C CA . SER A 1 112 ? 7.511 -1.549 6.878 1.00 94.38 112 SER A CA 1
ATOM 827 C C . SER A 1 112 ? 8.427 -1.906 5.709 1.00 94.38 112 SER A C 1
ATOM 829 O O . SER A 1 112 ? 9.239 -1.092 5.269 1.00 94.38 112 SER A O 1
ATOM 831 N N . LEU A 1 113 ? 8.307 -3.127 5.182 1.00 94.44 113 LEU A N 1
ATOM 832 C CA . LEU A 1 113 ? 9.126 -3.532 4.037 1.00 94.44 113 LEU A CA 1
ATOM 833 C C . LEU A 1 113 ? 8.805 -2.747 2.760 1.00 94.44 113 LEU A C 1
ATOM 835 O O . LEU A 1 113 ? 9.725 -2.508 1.983 1.00 94.44 113 LEU A O 1
ATOM 839 N N . HIS A 1 114 ? 7.558 -2.303 2.554 1.00 92.19 114 HIS A N 1
ATOM 840 C CA . HIS A 1 114 ? 7.252 -1.393 1.446 1.00 92.19 114 HIS A CA 1
ATOM 841 C C . HIS A 1 114 ? 7.960 -0.052 1.607 1.00 92.19 114 HIS A C 1
ATOM 843 O O . HIS A 1 114 ? 8.522 0.445 0.636 1.00 92.19 114 HIS A O 1
ATOM 849 N N . TRP A 1 115 ? 7.986 0.505 2.823 1.00 92.56 115 TRP A N 1
ATOM 850 C CA . TRP A 1 115 ? 8.708 1.749 3.067 1.00 92.56 115 TRP A CA 1
ATOM 851 C C . TRP A 1 115 ? 10.214 1.564 2.868 1.00 92.56 115 TRP A C 1
ATOM 853 O O . TRP A 1 115 ? 10.808 2.282 2.077 1.00 92.56 115 TRP A O 1
ATOM 863 N N . LEU A 1 116 ? 10.822 0.556 3.504 1.00 94.06 116 LEU A N 1
ATOM 864 C CA . LEU A 1 116 ? 12.262 0.292 3.389 1.00 94.06 116 LEU A CA 1
ATOM 865 C C . LEU A 1 116 ? 12.691 0.039 1.939 1.00 94.06 116 LEU A C 1
ATOM 867 O O . LEU A 1 116 ? 13.750 0.502 1.517 1.00 94.06 116 LEU A O 1
ATOM 871 N N . GLY A 1 117 ? 11.871 -0.703 1.190 1.00 92.88 117 GLY A N 1
ATOM 872 C CA . GLY A 1 117 ? 12.099 -0.982 -0.221 1.00 92.88 117 GLY A CA 1
ATOM 873 C C . GLY A 1 117 ? 11.985 0.272 -1.081 1.00 92.88 117 GLY A C 1
ATOM 874 O O . GLY A 1 117 ? 12.910 0.560 -1.833 1.00 92.88 117 GLY A O 1
ATOM 875 N N . GLY A 1 118 ? 10.890 1.027 -0.949 1.00 92.19 118 GLY A N 1
ATOM 876 C CA . GLY A 1 118 ? 10.664 2.252 -1.717 1.00 92.19 118 GLY A CA 1
ATOM 877 C C . GLY A 1 118 ? 11.707 3.324 -1.415 1.00 92.19 118 GLY A C 1
ATOM 878 O O . GLY A 1 118 ? 12.379 3.800 -2.324 1.00 92.19 118 GLY A O 1
ATOM 879 N N . GLU A 1 119 ? 11.911 3.632 -0.136 1.00 93.00 119 GLU A N 1
ATOM 880 C CA . GLU A 1 119 ? 12.879 4.631 0.317 1.00 93.00 119 GLU A CA 1
ATOM 881 C C . GLU A 1 119 ? 14.299 4.298 -0.146 1.00 93.00 119 GLU A C 1
ATOM 883 O O . GLU A 1 119 ? 15.002 5.133 -0.714 1.00 93.00 119 GLU A O 1
ATOM 888 N N . GLY A 1 120 ? 14.727 3.049 0.062 1.00 94.50 120 GLY A N 1
ATOM 889 C CA . GLY A 1 120 ? 16.044 2.598 -0.369 1.00 94.50 120 GLY A CA 1
ATOM 890 C C . GLY A 1 120 ? 16.194 2.615 -1.890 1.00 94.50 120 GLY A C 1
ATOM 891 O O . GLY A 1 120 ? 17.239 3.016 -2.400 1.00 94.50 120 GLY A O 1
ATOM 892 N N . PHE A 1 121 ? 15.160 2.208 -2.625 1.00 95.25 121 PHE A N 1
ATOM 893 C CA . PHE A 1 121 ? 15.181 2.230 -4.082 1.00 95.25 121 PHE A CA 1
ATOM 894 C C . PHE A 1 121 ? 15.339 3.656 -4.617 1.00 95.25 121 PHE A C 1
ATOM 896 O O . PHE A 1 121 ? 16.244 3.913 -5.412 1.00 95.25 121 PHE A O 1
ATOM 903 N N . PHE A 1 122 ? 14.530 4.603 -4.140 1.00 95.94 122 PHE A N 1
ATOM 904 C CA . PHE A 1 122 ? 14.604 5.978 -4.625 1.00 95.94 122 PHE A CA 1
ATOM 905 C C . PHE A 1 122 ? 15.908 6.674 -4.223 1.00 95.94 122 PHE A C 1
ATOM 907 O O . PHE A 1 122 ? 16.555 7.256 -5.092 1.00 95.94 122 PHE A O 1
ATOM 914 N N . ARG A 1 123 ? 16.379 6.530 -2.977 1.00 96.38 123 ARG A N 1
ATOM 915 C CA . ARG A 1 123 ? 17.669 7.107 -2.545 1.00 96.38 123 ARG A CA 1
ATOM 916 C C . ARG A 1 123 ? 18.847 6.590 -3.363 1.00 96.38 123 ARG A C 1
ATOM 918 O O . ARG A 1 123 ? 19.663 7.375 -3.836 1.00 96.38 123 ARG A O 1
ATOM 925 N N . TRP A 1 124 ? 18.947 5.271 -3.532 1.00 96.06 124 TRP A N 1
ATOM 926 C CA . TRP A 1 124 ? 20.186 4.644 -4.005 1.00 96.06 124 TRP A CA 1
ATOM 927 C C . TRP A 1 124 ? 20.198 4.255 -5.481 1.00 96.06 124 TRP A C 1
ATOM 929 O O . TRP A 1 124 ? 21.279 4.130 -6.041 1.00 96.06 124 TRP A O 1
ATOM 939 N N . PHE A 1 125 ? 19.041 4.022 -6.104 1.00 95.69 125 PHE A N 1
ATOM 940 C CA . PHE A 1 125 ? 18.963 3.621 -7.516 1.00 95.69 125 PHE A CA 1
ATOM 941 C C . PHE A 1 125 ? 18.447 4.754 -8.402 1.00 95.69 125 PHE A C 1
ATOM 943 O O . PHE A 1 125 ? 18.905 4.906 -9.536 1.00 95.69 125 PHE A O 1
ATOM 950 N N . VAL A 1 126 ? 17.501 5.554 -7.898 1.00 96.75 126 VAL A N 1
ATOM 951 C CA . VAL A 1 126 ? 16.884 6.628 -8.684 1.00 96.75 126 VAL A CA 1
ATOM 952 C C . VAL A 1 126 ? 17.649 7.934 -8.529 1.00 96.75 126 VAL A C 1
ATOM 954 O O . VAL A 1 126 ? 18.117 8.460 -9.530 1.00 96.75 126 VAL A O 1
ATOM 957 N N . PHE A 1 127 ? 17.835 8.457 -7.321 1.00 96.88 127 PHE A N 1
ATOM 958 C CA . PHE A 1 127 ? 18.393 9.801 -7.133 1.00 96.88 127 PHE A CA 1
ATOM 959 C C . PHE A 1 127 ? 19.896 9.841 -6.857 1.00 96.88 127 PHE A C 1
ATOM 961 O O . PHE A 1 127 ? 20.503 10.892 -7.039 1.00 96.88 127 PHE A O 1
ATOM 968 N N . ASP A 1 128 ? 20.503 8.712 -6.476 1.00 96.50 128 ASP A N 1
ATOM 969 C CA . ASP A 1 128 ? 21.893 8.659 -5.994 1.00 96.50 128 ASP A CA 1
ATOM 970 C C . ASP A 1 128 ? 22.155 9.665 -4.851 1.00 96.50 128 ASP A C 1
ATOM 972 O O . ASP A 1 128 ? 23.250 10.220 -4.724 1.00 96.50 128 ASP A O 1
ATOM 976 N N . ASP A 1 129 ? 21.141 9.906 -4.016 1.00 97.00 129 ASP A N 1
ATOM 977 C CA . ASP A 1 129 ? 21.161 10.902 -2.950 1.00 97.00 129 ASP A CA 1
ATOM 978 C C . ASP A 1 129 ? 20.835 10.247 -1.596 1.00 97.00 129 ASP A C 1
ATOM 980 O O . ASP A 1 129 ? 19.686 9.871 -1.332 1.00 97.00 129 ASP A O 1
ATOM 984 N N . PRO A 1 130 ? 21.836 10.092 -0.705 1.00 95.25 130 PRO A N 1
ATOM 985 C CA . PRO A 1 130 ? 21.610 9.544 0.620 1.00 95.25 130 PRO A CA 1
ATOM 986 C C . PRO A 1 130 ? 20.756 10.459 1.499 1.00 95.25 130 PRO A C 1
ATOM 988 O O . PRO A 1 130 ? 20.190 9.957 2.456 1.00 95.25 130 PRO A O 1
ATOM 991 N N . GLU A 1 131 ? 20.626 11.749 1.222 1.00 95.38 131 GLU A N 1
ATOM 992 C CA . GLU A 1 131 ? 19.826 12.663 2.045 1.00 95.38 131 GLU A CA 1
ATOM 993 C C . GLU A 1 131 ? 18.456 12.964 1.419 1.00 95.38 131 GLU A C 1
ATOM 995 O O . GLU A 1 131 ? 17.730 13.818 1.928 1.00 95.38 131 GLU A O 1
ATOM 1000 N N . TRP A 1 132 ? 18.086 12.261 0.339 1.00 95.00 132 TRP A N 1
ATOM 1001 C CA . TRP A 1 132 ? 16.779 12.420 -0.292 1.00 95.00 132 TRP A CA 1
ATOM 1002 C C . TRP A 1 132 ? 15.636 12.088 0.675 1.00 95.00 132 TRP A C 1
ATOM 1004 O O . TRP A 1 132 ? 15.714 11.138 1.455 1.00 95.00 132 TRP A O 1
ATOM 1014 N N . ASP A 1 133 ? 14.573 12.889 0.591 1.00 90.44 133 ASP A N 1
ATOM 1015 C CA . ASP A 1 133 ? 13.389 12.837 1.446 1.00 90.44 133 ASP A CA 1
ATOM 1016 C C . ASP A 1 133 ? 12.161 12.462 0.609 1.00 90.44 133 ASP A C 1
ATOM 1018 O O . ASP A 1 133 ? 11.737 13.227 -0.264 1.00 90.44 133 ASP A O 1
ATOM 1022 N N . PHE A 1 134 ? 11.543 11.314 0.902 1.00 88.81 134 PHE A N 1
ATOM 1023 C CA . PHE A 1 134 ? 10.358 10.841 0.180 1.00 88.81 134 PHE A CA 1
ATOM 1024 C C . PHE A 1 134 ? 9.170 11.791 0.190 1.00 88.81 134 PHE A C 1
ATOM 1026 O O . PHE A 1 134 ? 8.325 11.710 -0.702 1.00 88.81 134 PHE A O 1
ATOM 1033 N N . THR A 1 135 ? 9.070 12.685 1.174 1.00 88.12 135 THR A N 1
ATOM 1034 C CA . THR A 1 135 ? 7.972 13.657 1.223 1.00 88.12 135 THR A CA 1
ATOM 1035 C C . THR A 1 135 ? 8.068 14.70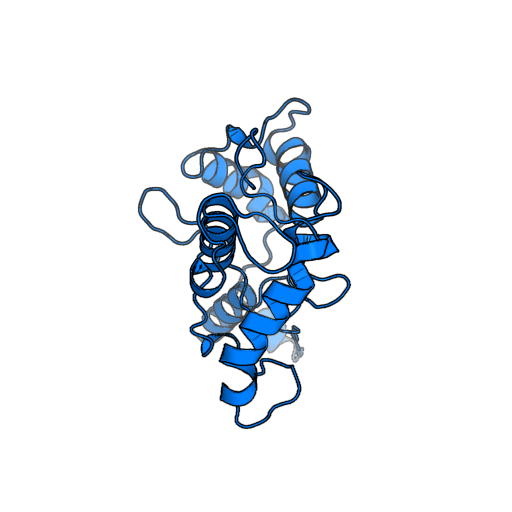3 0.116 1.00 88.12 135 THR A C 1
ATOM 1037 O O . THR A 1 135 ? 7.096 15.410 -0.145 1.00 88.12 135 THR A O 1
ATOM 1040 N N . THR A 1 136 ? 9.218 14.775 -0.558 1.00 90.62 136 THR A N 1
ATOM 1041 C CA . THR A 1 136 ? 9.465 15.673 -1.688 1.00 90.62 136 THR A CA 1
ATOM 1042 C C . THR A 1 136 ? 9.166 15.044 -3.050 1.00 90.62 136 THR A C 1
ATOM 1044 O O . THR A 1 136 ? 9.248 15.755 -4.046 1.00 90.62 136 THR A O 1
ATOM 1047 N N . PHE A 1 137 ? 8.788 13.757 -3.104 1.00 90.44 137 PHE A N 1
ATOM 1048 C CA . PHE A 1 137 ? 8.551 13.046 -4.363 1.00 90.44 137 PHE A CA 1
ATOM 1049 C C . PHE A 1 137 ? 7.401 13.658 -5.176 1.00 90.44 137 PHE A C 1
ATOM 1051 O O . PHE A 1 137 ? 6.254 13.714 -4.718 1.00 90.44 137 PHE A O 1
ATOM 1058 N N . ASP A 1 138 ? 7.699 14.053 -6.412 1.00 88.81 138 ASP A N 1
ATOM 1059 C CA . ASP A 1 138 ? 6.732 14.565 -7.381 1.00 88.81 138 ASP A CA 1
ATOM 1060 C C . ASP A 1 138 ? 6.311 13.457 -8.361 1.00 88.81 138 ASP A C 1
ATOM 1062 O O . ASP A 1 138 ? 7.077 13.024 -9.223 1.00 88.81 138 ASP A O 1
ATOM 1066 N N . PHE A 1 139 ? 5.057 13.011 -8.268 1.00 85.75 139 PHE A N 1
ATOM 1067 C CA . PHE A 1 139 ? 4.524 11.946 -9.124 1.00 85.75 139 PHE A CA 1
ATOM 1068 C C . PHE A 1 139 ? 4.469 12.286 -10.619 1.00 85.75 139 PHE A C 1
ATOM 1070 O O . PHE A 1 139 ? 4.339 11.362 -11.419 1.00 85.75 139 PHE A O 1
ATOM 1077 N N . ASP A 1 140 ? 4.564 13.556 -11.012 1.00 83.19 140 ASP A N 1
ATOM 1078 C CA . ASP A 1 140 ? 4.571 13.947 -12.421 1.00 83.19 140 ASP A CA 1
ATOM 1079 C C . ASP A 1 140 ? 6.014 14.021 -12.965 1.00 83.19 140 ASP A C 1
ATOM 1081 O O . ASP A 1 140 ? 6.303 13.524 -14.059 1.00 83.19 140 ASP A O 1
ATOM 1085 N N . ALA A 1 141 ? 6.945 14.598 -12.197 1.00 90.19 141 ALA A N 1
ATOM 1086 C CA . ALA A 1 141 ? 8.334 14.789 -12.629 1.00 90.19 141 ALA A CA 1
ATOM 1087 C C . ALA A 1 141 ? 9.252 13.609 -12.271 1.00 90.19 141 ALA A C 1
ATOM 1089 O O . ALA A 1 141 ? 9.920 13.044 -13.144 1.00 90.19 141 ALA A O 1
ATOM 1090 N N . ASP A 1 142 ? 9.273 13.212 -11.001 1.00 93.31 142 ASP A N 1
ATOM 1091 C CA . ASP A 1 142 ? 10.214 12.218 -10.488 1.00 93.31 142 ASP A CA 1
ATOM 1092 C C . ASP A 1 142 ? 9.880 10.807 -10.965 1.00 93.31 142 ASP A C 1
ATOM 1094 O O . ASP A 1 142 ? 10.782 10.007 -11.220 1.00 93.31 142 ASP A O 1
ATOM 1098 N N . LEU A 1 143 ? 8.590 10.502 -11.145 1.00 91.56 143 LEU A N 1
ATOM 1099 C CA . LEU A 1 143 ? 8.161 9.234 -11.734 1.00 91.56 143 LEU A CA 1
ATOM 1100 C C . LEU A 1 143 ? 8.704 9.075 -13.158 1.00 91.56 143 LEU A C 1
ATOM 1102 O O . LEU A 1 143 ? 9.260 8.030 -13.488 1.00 91.56 143 LEU A O 1
ATOM 1106 N N . THR A 1 144 ? 8.583 10.118 -13.984 1.00 92.81 144 THR A N 1
ATOM 1107 C CA . THR A 1 144 ? 9.105 10.112 -15.358 1.00 92.81 144 THR A CA 1
ATOM 1108 C C . THR A 1 144 ? 10.617 9.891 -15.353 1.00 92.81 144 THR A C 1
ATOM 1110 O O . THR A 1 144 ? 11.117 9.006 -16.045 1.00 92.81 144 THR A O 1
ATOM 1113 N N . TYR A 1 145 ? 11.340 10.632 -14.509 1.00 95.88 145 TYR A N 1
ATOM 1114 C CA . TYR A 1 145 ? 12.784 10.473 -14.354 1.00 95.88 145 TYR A CA 1
ATOM 1115 C C . TYR A 1 145 ? 13.179 9.050 -13.922 1.00 95.88 145 TYR A C 1
ATOM 1117 O O . TYR A 1 145 ? 14.105 8.464 -14.486 1.00 95.88 145 TYR A O 1
ATOM 1125 N N . ALA A 1 146 ? 12.468 8.470 -12.951 1.00 95.25 146 ALA A N 1
ATOM 1126 C CA . ALA A 1 146 ? 12.721 7.114 -12.476 1.00 95.25 146 ALA A CA 1
ATOM 1127 C C . ALA A 1 146 ? 12.515 6.073 -13.587 1.00 95.25 146 ALA A C 1
ATOM 1129 O O . ALA A 1 146 ? 13.393 5.239 -13.821 1.00 95.25 146 ALA A O 1
ATOM 1130 N N . LEU A 1 147 ? 11.395 6.153 -14.310 1.00 93.50 147 LEU A N 1
ATOM 1131 C CA . LEU A 1 147 ? 11.089 5.247 -15.419 1.00 93.50 147 LEU A CA 1
ATOM 1132 C C . LEU A 1 147 ? 12.155 5.320 -16.519 1.00 93.50 147 LEU A C 1
ATOM 1134 O O . LEU A 1 147 ? 12.592 4.287 -17.015 1.00 93.50 147 LEU A O 1
ATOM 1138 N N . GLU A 1 148 ? 12.638 6.515 -16.863 1.00 95.88 148 GLU A N 1
ATOM 1139 C CA . GLU A 1 148 ? 13.700 6.677 -17.863 1.00 95.88 148 GLU A CA 1
ATOM 1140 C C . GLU A 1 148 ? 15.059 6.149 -17.383 1.00 95.88 148 GLU A C 1
ATOM 1142 O O . GLU A 1 148 ? 15.796 5.531 -18.157 1.00 95.88 148 GLU A O 1
ATOM 1147 N N . LYS A 1 149 ? 15.408 6.391 -16.114 1.00 96.62 149 LYS A N 1
ATOM 1148 C CA . LYS A 1 149 ? 16.726 6.046 -15.569 1.00 96.62 149 LYS A CA 1
ATOM 1149 C C . LYS A 1 149 ? 16.885 4.553 -15.308 1.00 96.62 149 LYS A C 1
ATOM 1151 O O . LYS A 1 149 ? 17.912 3.980 -15.671 1.00 96.62 149 LYS A O 1
ATOM 1156 N N . VAL A 1 150 ? 15.917 3.946 -14.622 1.00 96.19 150 VAL A N 1
ATOM 1157 C CA . VAL A 1 150 ? 16.037 2.569 -14.116 1.00 96.19 150 VAL A CA 1
ATOM 1158 C C . VAL A 1 150 ? 15.057 1.598 -14.760 1.00 96.19 150 VAL A C 1
ATOM 1160 O O . VAL A 1 150 ? 15.387 0.414 -14.833 1.00 96.19 150 VAL A O 1
ATOM 1163 N N . GLY A 1 151 ? 13.925 2.074 -15.289 1.00 93.81 151 GLY A N 1
ATOM 1164 C CA . GLY A 1 151 ? 12.872 1.235 -15.876 1.00 93.81 151 GLY A CA 1
ATOM 1165 C C . GLY A 1 151 ? 13.390 0.182 -16.865 1.00 93.81 151 GLY A C 1
ATOM 1166 O O . GLY A 1 151 ? 13.170 -1.005 -16.630 1.00 93.81 151 GLY A O 1
ATOM 1167 N N . PRO A 1 152 ? 14.214 0.532 -17.879 1.00 94.06 152 PRO A N 1
ATOM 1168 C CA . PRO A 1 152 ? 14.742 -0.443 -18.841 1.00 94.06 152 PRO A CA 1
ATOM 1169 C C . PRO A 1 152 ? 15.547 -1.603 -18.237 1.00 94.06 152 PRO A C 1
ATOM 1171 O O . PRO A 1 152 ? 15.749 -2.618 -18.904 1.00 94.06 152 PRO A O 1
ATOM 1174 N N . ALA A 1 153 ? 16.071 -1.441 -17.019 1.00 92.44 153 ALA A N 1
ATOM 1175 C CA . ALA A 1 153 ? 16.875 -2.450 -16.341 1.00 92.44 153 ALA A CA 1
ATOM 1176 C C . ALA A 1 153 ? 16.079 -3.287 -15.328 1.00 92.44 153 ALA A C 1
ATOM 1178 O O . ALA A 1 153 ? 16.494 -4.411 -15.037 1.00 92.44 153 ALA A O 1
ATOM 1179 N N . VAL A 1 154 ? 14.991 -2.752 -14.764 1.00 91.75 154 VAL A N 1
ATOM 1180 C CA . VAL A 1 154 ? 14.280 -3.379 -13.633 1.00 91.75 154 VAL A CA 1
ATOM 1181 C C . VAL A 1 154 ? 12.836 -3.757 -13.944 1.00 91.75 154 VAL A C 1
ATOM 1183 O O . VAL A 1 154 ? 12.318 -4.689 -13.323 1.00 91.75 154 VAL A O 1
ATOM 1186 N N . ASP A 1 155 ? 12.199 -3.101 -14.913 1.00 89.75 155 ASP A N 1
ATOM 1187 C CA . ASP A 1 155 ? 10.814 -3.385 -15.264 1.00 89.75 155 ASP A CA 1
ATOM 1188 C C . ASP A 1 155 ? 10.721 -4.697 -16.047 1.00 89.75 155 ASP A C 1
ATOM 1190 O O . ASP A 1 155 ? 11.461 -4.974 -16.992 1.00 89.75 155 ASP A O 1
ATOM 1194 N N . SER A 1 156 ? 9.802 -5.554 -15.605 1.00 88.38 156 SER A N 1
ATOM 1195 C CA . SER A 1 156 ? 9.515 -6.859 -16.209 1.00 88.38 156 SER A CA 1
ATOM 1196 C C . SER A 1 156 ? 8.122 -6.854 -16.838 1.00 88.38 156 SER A C 1
ATOM 1198 O O . SER A 1 156 ? 7.297 -7.723 -16.560 1.00 88.38 156 SER A O 1
ATOM 1200 N N . ASP A 1 157 ? 7.845 -5.832 -17.643 1.00 86.69 157 ASP A N 1
ATOM 1201 C CA . ASP A 1 157 ? 6.514 -5.481 -18.145 1.00 86.69 157 ASP A CA 1
ATOM 1202 C C . ASP A 1 157 ? 6.314 -5.741 -19.649 1.00 86.69 157 ASP A C 1
ATOM 1204 O O . ASP A 1 157 ? 5.205 -5.577 -20.156 1.00 86.69 157 ASP A O 1
ATOM 1208 N N . ASN A 1 158 ? 7.345 -6.205 -20.366 1.00 88.56 158 ASN A N 1
ATOM 1209 C CA . ASN A 1 158 ? 7.234 -6.567 -21.779 1.00 88.56 158 ASN A CA 1
ATOM 1210 C C . ASN A 1 158 ? 6.260 -7.752 -21.979 1.00 88.56 158 ASN A C 1
ATOM 1212 O O . ASN A 1 158 ? 6.567 -8.873 -21.557 1.00 88.56 158 ASN A O 1
ATOM 1216 N N . PRO A 1 159 ? 5.128 -7.558 -22.684 1.00 88.75 159 PRO A N 1
ATOM 1217 C CA . PRO A 1 159 ? 4.132 -8.607 -22.870 1.00 88.75 159 PRO A CA 1
ATOM 1218 C C . PRO A 1 159 ? 4.468 -9.582 -24.017 1.00 88.75 159 PRO A C 1
ATOM 1220 O O . PRO A 1 159 ? 3.731 -10.540 -24.251 1.00 88.75 159 PRO A O 1
ATOM 1223 N N . ASP A 1 160 ? 5.548 -9.369 -24.777 1.00 91.19 160 ASP A N 1
ATOM 1224 C CA . ASP A 1 160 ? 5.879 -10.213 -25.928 1.00 91.19 160 ASP A CA 1
ATOM 1225 C C . ASP A 1 160 ? 6.464 -11.573 -25.519 1.00 91.19 160 ASP A C 1
ATOM 1227 O O . ASP A 1 160 ? 7.671 -11.753 -25.351 1.00 91.19 160 ASP A O 1
ATOM 1231 N N . LEU A 1 161 ? 5.590 -12.577 -25.442 1.00 91.81 161 LEU A N 1
ATOM 1232 C CA . LEU A 1 161 ? 5.960 -13.963 -25.151 1.00 91.81 161 LEU A CA 1
ATOM 1233 C C . LEU A 1 161 ? 6.167 -14.830 -26.406 1.00 91.81 161 LEU A C 1
ATOM 1235 O O . LEU A 1 161 ? 6.258 -16.057 -26.290 1.00 91.81 161 LEU A O 1
ATOM 1239 N N . ARG A 1 162 ? 6.255 -14.247 -27.614 1.00 93.69 162 ARG A N 1
ATOM 1240 C CA . ARG A 1 162 ? 6.380 -15.025 -28.866 1.00 93.69 162 ARG A CA 1
ATOM 1241 C C . ARG A 1 162 ? 7.616 -15.915 -28.874 1.00 93.69 162 ARG A C 1
ATOM 1243 O O . ARG A 1 162 ? 7.502 -17.082 -29.221 1.00 93.69 162 ARG A O 1
ATOM 1250 N N . ALA A 1 163 ? 8.762 -15.414 -28.415 1.00 94.44 163 ALA A N 1
ATOM 1251 C CA . ALA A 1 163 ? 9.985 -16.213 -28.336 1.00 94.44 163 ALA A CA 1
ATOM 1252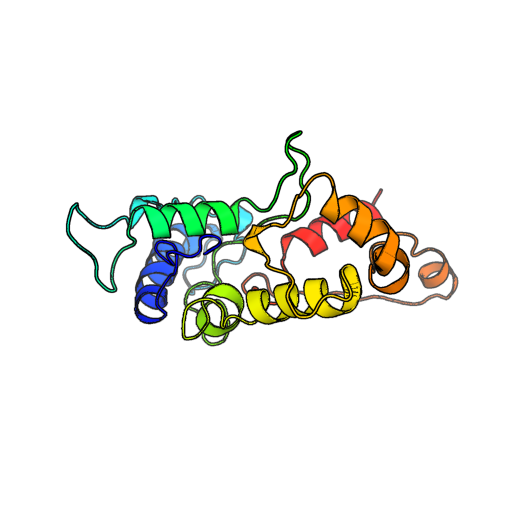 C C . ALA A 1 163 ? 9.834 -17.428 -27.403 1.00 94.44 163 ALA A C 1
ATOM 1254 O O . ALA A 1 163 ? 10.373 -18.495 -27.681 1.00 94.44 163 ALA A O 1
ATOM 1255 N N . LEU A 1 164 ? 9.077 -17.288 -26.312 1.00 93.81 164 LEU A N 1
ATOM 1256 C CA . LEU A 1 164 ? 8.821 -18.375 -25.365 1.00 93.81 164 LEU A CA 1
ATOM 1257 C C . LEU A 1 164 ? 7.908 -19.435 -26.001 1.00 93.81 164 LEU A C 1
ATOM 1259 O O . LEU A 1 164 ? 8.195 -20.630 -25.940 1.00 93.81 164 LEU A O 1
ATOM 1263 N N . ARG A 1 165 ? 6.853 -18.982 -26.691 1.00 92.88 165 ARG A N 1
ATOM 1264 C CA . ARG A 1 165 ? 5.943 -19.833 -27.469 1.00 92.88 165 ARG A CA 1
ATOM 1265 C C . ARG A 1 165 ? 6.665 -20.582 -28.592 1.00 92.88 165 ARG A C 1
ATOM 1267 O O . ARG A 1 165 ? 6.475 -21.786 -28.717 1.00 92.88 165 ARG A O 1
ATOM 1274 N N . ASP A 1 166 ? 7.468 -19.886 -29.393 1.00 96.69 166 ASP A N 1
ATOM 1275 C CA . ASP A 1 166 ? 8.121 -20.431 -30.593 1.00 96.69 166 ASP A CA 1
ATOM 1276 C C . ASP A 1 166 ? 9.225 -21.452 -30.247 1.00 96.69 166 ASP A C 1
ATOM 1278 O O . ASP A 1 166 ? 9.631 -22.233 -31.102 1.00 96.69 166 ASP A O 1
ATOM 1282 N N . ASN A 1 167 ? 9.666 -21.485 -28.983 1.00 96.81 167 ASN A N 1
ATOM 1283 C CA . ASN A 1 167 ? 10.581 -22.487 -28.425 1.00 96.81 167 ASN A CA 1
ATOM 1284 C C . ASN A 1 167 ? 9.861 -23.584 -27.608 1.00 96.81 167 ASN A C 1
ATOM 1286 O O . ASN A 1 167 ? 10.486 -24.219 -26.757 1.00 96.81 167 ASN A O 1
ATOM 1290 N N . ASP A 1 168 ? 8.548 -23.773 -27.789 1.00 95.75 168 ASP A N 1
ATOM 1291 C CA . ASP A 1 168 ? 7.721 -24.771 -27.082 1.00 95.75 168 ASP A CA 1
ATOM 1292 C C . ASP A 1 168 ? 7.790 -24.701 -25.540 1.00 95.75 168 ASP A C 1
ATOM 1294 O O . ASP A 1 168 ? 7.433 -25.646 -24.828 1.00 95.75 168 ASP A O 1
ATOM 1298 N N . SER A 1 169 ? 8.204 -23.555 -24.994 1.00 96.62 169 SER A N 1
ATOM 1299 C CA . SER A 1 169 ? 8.334 -23.347 -23.553 1.00 96.62 169 SER A CA 1
ATOM 1300 C C . SER A 1 169 ? 6.969 -23.099 -22.906 1.00 96.62 169 SER A C 1
ATOM 1302 O O . SER A 1 169 ? 6.018 -22.642 -23.548 1.00 96.62 169 SER A O 1
ATOM 1304 N N . LYS A 1 170 ? 6.852 -23.414 -21.611 1.00 93.56 170 LYS A N 1
ATOM 1305 C CA . LYS A 1 170 ? 5.638 -23.192 -20.811 1.00 93.56 170 LYS A CA 1
ATOM 1306 C C . LYS A 1 170 ? 5.970 -22.304 -19.619 1.00 93.56 170 LYS A C 1
ATOM 1308 O O . LYS A 1 170 ? 6.989 -22.512 -18.966 1.00 93.56 170 LYS A O 1
ATOM 1313 N N . LEU A 1 171 ? 5.089 -21.351 -19.334 1.00 90.31 171 LEU A N 1
ATOM 1314 C CA . LEU A 1 171 ? 5.175 -20.459 -18.184 1.00 90.31 171 LEU A CA 1
ATOM 1315 C C . LEU A 1 171 ? 3.922 -20.643 -17.325 1.00 90.31 171 LEU A C 1
ATOM 1317 O O . LEU A 1 171 ? 2.806 -20.566 -17.833 1.00 90.31 171 LEU A O 1
ATOM 1321 N N . ILE A 1 172 ? 4.120 -20.891 -16.032 1.00 90.12 172 ILE A N 1
ATOM 1322 C CA . ILE A 1 172 ? 3.057 -20.905 -15.026 1.00 90.12 172 ILE A CA 1
ATOM 1323 C C . ILE A 1 172 ? 3.401 -19.816 -14.017 1.00 90.12 172 ILE A C 1
ATOM 1325 O O . ILE A 1 172 ? 4.457 -19.871 -13.390 1.00 90.12 172 ILE A O 1
ATOM 1329 N N . VAL A 1 173 ? 2.507 -18.842 -13.869 1.00 86.50 173 VAL A N 1
ATOM 1330 C CA . VAL A 1 173 ? 2.604 -17.784 -12.861 1.00 86.50 173 VAL A CA 1
ATOM 1331 C C . VAL A 1 173 ? 1.449 -17.968 -11.890 1.00 86.50 173 VAL A C 1
ATOM 1333 O O . VAL A 1 173 ? 0.303 -18.111 -12.313 1.00 86.50 173 VAL A O 1
ATOM 1336 N N . TYR A 1 174 ? 1.750 -17.994 -10.595 1.00 83.88 174 TYR A N 1
ATOM 1337 C CA . TYR A 1 174 ? 0.748 -18.061 -9.540 1.00 83.88 174 TYR A CA 1
ATOM 1338 C C . TYR A 1 174 ? 1.040 -16.992 -8.494 1.00 83.88 174 TYR A C 1
ATOM 1340 O O . TYR A 1 174 ? 2.198 -16.679 -8.216 1.00 83.88 174 TYR A O 1
ATOM 1348 N N . GLN A 1 175 ? -0.019 -16.451 -7.906 1.00 78.50 175 GLN A N 1
ATOM 1349 C CA . GLN A 1 175 ? 0.075 -15.481 -6.830 1.00 78.50 175 GLN A CA 1
ATOM 1350 C C . GLN A 1 175 ? -1.060 -15.696 -5.842 1.00 78.50 175 GLN A C 1
ATOM 1352 O O . GLN A 1 175 ? -2.174 -16.050 -6.224 1.00 78.50 175 GLN A O 1
ATOM 1357 N N . VAL A 1 176 ? -0.759 -15.498 -4.563 1.00 72.94 176 VAL A N 1
ATOM 1358 C CA . VAL A 1 176 ? -1.734 -15.614 -3.480 1.00 72.94 176 VAL A CA 1
ATOM 1359 C C . VAL A 1 176 ? -2.335 -14.230 -3.237 1.00 72.94 176 VAL A C 1
ATOM 1361 O O . VAL A 1 176 ? -1.598 -13.288 -2.960 1.00 72.94 176 VAL A O 1
ATOM 1364 N N . GLY A 1 177 ? -3.659 -14.101 -3.359 1.00 63.53 177 GLY A N 1
ATOM 1365 C CA . GLY A 1 177 ? -4.346 -12.801 -3.380 1.00 63.53 177 GLY A CA 1
ATOM 1366 C C . GLY A 1 177 ? -4.227 -11.970 -2.097 1.00 63.53 177 GLY A C 1
ATOM 1367 O O . GLY A 1 177 ? -4.252 -10.748 -2.172 1.00 63.53 177 GLY A O 1
ATOM 1368 N N . ALA A 1 178 ? -4.041 -12.617 -0.944 1.00 63.09 178 ALA A N 1
ATOM 1369 C CA . ALA A 1 178 ? -3.990 -11.972 0.371 1.00 63.09 178 ALA A CA 1
ATOM 1370 C C . ALA A 1 178 ? -2.588 -11.486 0.796 1.00 63.09 178 ALA A C 1
ATOM 1372 O O . ALA A 1 178 ? -2.438 -10.939 1.889 1.00 63.09 178 ALA A O 1
ATOM 1373 N N . ILE A 1 179 ? -1.544 -11.703 -0.017 1.00 64.31 179 ILE A N 1
ATOM 1374 C CA . ILE A 1 179 ? -0.171 -11.341 0.361 1.00 64.31 179 ILE A CA 1
ATOM 1375 C C . ILE A 1 179 ? 0.203 -9.986 -0.264 1.00 64.31 179 ILE A C 1
ATOM 1377 O O . ILE A 1 179 ? 0.284 -9.889 -1.486 1.00 64.31 179 ILE A O 1
ATOM 1381 N N . PRO A 1 180 ? 0.514 -8.951 0.536 1.00 62.91 180 PRO A N 1
ATOM 1382 C CA . PRO A 1 180 ? 0.834 -7.613 0.044 1.00 62.91 180 PRO A CA 1
ATOM 1383 C C . PRO A 1 180 ? 2.226 -7.507 -0.598 1.00 62.91 180 PRO A C 1
ATOM 1385 O O . PRO A 1 180 ? 2.523 -6.476 -1.184 1.00 62.91 180 PRO A O 1
ATOM 1388 N N . THR A 1 181 ? 3.063 -8.556 -0.519 1.00 57.91 181 THR A N 1
ATOM 1389 C CA . THR A 1 181 ? 4.441 -8.605 -1.064 1.00 57.91 181 THR A CA 1
ATOM 1390 C C . THR A 1 181 ? 4.511 -8.224 -2.538 1.00 57.91 181 THR A C 1
ATOM 1392 O O . THR A 1 181 ? 5.430 -7.545 -2.975 1.00 57.91 181 THR A O 1
ATOM 1395 N N . PHE A 1 182 ? 3.540 -8.717 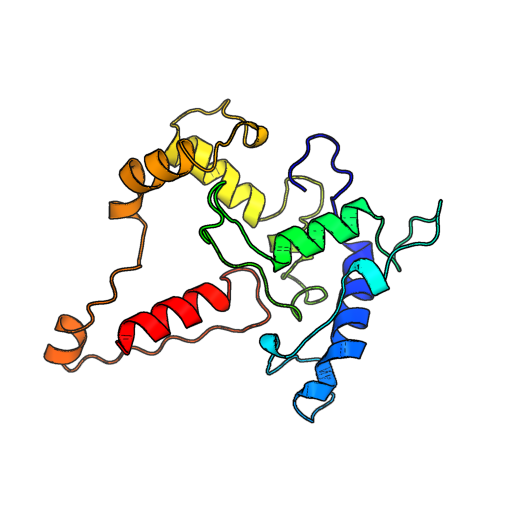-3.300 1.00 57.84 182 PHE A N 1
ATOM 1396 C CA . PHE A 1 182 ? 3.319 -8.415 -4.700 1.00 57.84 182 PHE A CA 1
ATOM 1397 C C . PHE A 1 182 ? 1.822 -8.178 -4.800 1.00 57.84 182 PHE A C 1
ATOM 1399 O O . PHE A 1 182 ? 1.035 -8.954 -4.258 1.00 57.84 182 PHE A O 1
ATOM 1406 N N . HIS A 1 183 ? 1.410 -7.085 -5.429 1.00 66.62 183 HIS A N 1
ATOM 1407 C CA . HIS A 1 183 ? -0.007 -6.754 -5.499 1.00 66.62 183 HIS A CA 1
ATOM 1408 C C . HIS A 1 183 ? -0.691 -7.727 -6.473 1.00 66.62 183 HIS A C 1
ATOM 1410 O O . HIS A 1 183 ? -0.104 -8.108 -7.489 1.00 66.62 183 HIS A O 1
ATOM 1416 N N . LEU A 1 184 ? -1.919 -8.159 -6.176 1.00 71.00 184 LEU A N 1
ATOM 1417 C CA . LEU A 1 184 ? -2.684 -9.044 -7.068 1.00 71.00 184 LEU A CA 1
ATOM 1418 C C . LEU A 1 184 ? -3.045 -8.340 -8.390 1.00 71.00 184 LEU A C 1
ATOM 1420 O O . LEU A 1 184 ? -3.056 -8.950 -9.458 1.00 71.00 184 LEU A O 1
ATOM 1424 N N . LEU A 1 185 ? -3.338 -7.041 -8.312 1.00 74.44 185 LEU A N 1
ATOM 1425 C CA . LEU A 1 185 ? -3.841 -6.253 -9.434 1.00 74.44 185 LEU A CA 1
ATOM 1426 C C . LEU A 1 185 ? -2.829 -6.080 -10.585 1.00 74.44 185 LEU A C 1
ATOM 1428 O O . LEU A 1 185 ? -3.243 -6.278 -11.726 1.00 74.44 185 LEU A O 1
ATOM 1432 N N . PRO A 1 186 ? -1.530 -5.795 -10.356 1.00 74.50 186 PRO A N 1
ATOM 1433 C CA . PRO A 1 186 ? -0.533 -5.763 -11.424 1.00 74.50 186 PRO A CA 1
ATOM 1434 C C . PRO A 1 186 ? -0.464 -7.067 -12.213 1.00 74.50 186 PRO A C 1
ATOM 1436 O O . PRO A 1 186 ? -0.489 -7.016 -13.436 1.00 74.50 186 PRO A O 1
ATOM 1439 N N . LEU A 1 187 ? -0.489 -8.232 -11.551 1.00 75.06 187 LEU A N 1
ATOM 1440 C CA . LEU A 1 187 ? -0.491 -9.516 -12.258 1.00 75.06 187 LEU A CA 1
ATOM 1441 C C . LEU A 1 187 ? -1.718 -9.656 -13.168 1.00 75.06 187 LEU A C 1
ATOM 1443 O O . LEU A 1 187 ? -1.583 -10.062 -14.318 1.00 75.06 187 LEU A O 1
ATOM 1447 N N . LEU A 1 188 ? -2.913 -9.300 -12.685 1.00 75.50 188 LEU A N 1
ATOM 1448 C CA . LEU A 1 188 ? -4.133 -9.348 -13.500 1.00 75.50 188 LEU A CA 1
ATOM 1449 C C . LEU A 1 188 ? -4.070 -8.388 -14.700 1.00 75.50 188 LEU A C 1
ATOM 1451 O O . LEU A 1 188 ? -4.525 -8.743 -15.790 1.00 75.50 188 LEU A O 1
ATOM 1455 N N . ILE A 1 189 ? -3.488 -7.199 -14.519 1.00 77.06 189 ILE A N 1
ATOM 1456 C CA . ILE A 1 189 ? -3.276 -6.215 -15.590 1.00 77.06 189 ILE A CA 1
ATOM 1457 C C . ILE A 1 189 ? -2.288 -6.761 -16.630 1.00 77.06 189 ILE A C 1
ATOM 1459 O O . ILE A 1 189 ? -2.619 -6.782 -17.816 1.00 77.06 189 ILE A O 1
ATOM 1463 N N . THR A 1 190 ? -1.127 -7.266 -16.202 1.00 76.50 190 THR A N 1
ATOM 1464 C CA . THR A 1 190 ? -0.115 -7.858 -17.090 1.00 76.50 190 THR A CA 1
ATOM 1465 C C . THR A 1 190 ? -0.677 -9.057 -17.838 1.00 76.50 190 THR A C 1
ATOM 1467 O O . THR A 1 190 ? -0.527 -9.140 -19.054 1.00 76.50 190 THR A O 1
ATOM 1470 N N . LEU A 1 191 ? -1.393 -9.956 -17.152 1.00 78.94 191 LEU A N 1
ATOM 1471 C CA . LEU A 1 191 ? -2.067 -11.073 -17.805 1.00 78.94 191 LEU A CA 1
ATOM 1472 C C . LEU A 1 191 ? -2.993 -10.543 -18.895 1.00 78.94 191 LEU A C 1
ATOM 1474 O O . LEU A 1 191 ? -2.844 -10.959 -20.031 1.00 78.94 191 LEU A O 1
ATOM 1478 N N . LYS A 1 192 ? -3.865 -9.567 -18.619 1.00 77.12 192 LYS A N 1
ATOM 1479 C CA . LYS A 1 192 ? -4.764 -8.994 -19.635 1.00 77.12 192 LYS A CA 1
ATOM 1480 C C . LYS A 1 192 ? -4.028 -8.442 -20.866 1.00 77.12 192 LYS A C 1
ATOM 1482 O O . LYS A 1 192 ? -4.563 -8.554 -21.964 1.00 77.12 192 LYS A O 1
ATOM 1487 N N . MET A 1 193 ? -2.824 -7.890 -20.705 1.00 77.56 193 MET A N 1
ATOM 1488 C CA . MET A 1 193 ? -1.989 -7.446 -21.831 1.00 77.56 193 MET A CA 1
ATOM 1489 C C . MET A 1 193 ? -1.479 -8.610 -22.692 1.00 77.56 193 MET A C 1
ATOM 1491 O O . MET A 1 193 ? -1.397 -8.452 -23.900 1.00 77.56 193 MET A O 1
ATOM 1495 N N . LEU A 1 194 ? -1.199 -9.783 -22.109 1.00 77.44 194 LEU A N 1
ATOM 1496 C CA . LEU A 1 194 ? -0.758 -10.979 -22.849 1.00 77.44 194 LEU A CA 1
ATOM 1497 C C . LEU A 1 194 ? -1.842 -11.587 -23.755 1.00 77.44 194 LEU A C 1
ATOM 1499 O O . LEU A 1 194 ? -1.519 -12.346 -24.668 1.00 77.44 194 LEU A O 1
ATOM 1503 N N . TRP A 1 195 ? -3.121 -11.323 -23.465 1.00 68.06 195 TRP A N 1
ATOM 1504 C CA . TRP A 1 195 ? -4.262 -11.868 -24.216 1.00 68.06 195 TRP A CA 1
ATOM 1505 C C . TRP A 1 195 ? -4.784 -10.926 -25.315 1.00 68.06 195 TRP A C 1
ATOM 1507 O O . TRP A 1 195 ? -5.691 -11.327 -26.048 1.00 68.06 195 TRP A O 1
ATOM 1517 N N . ASN A 1 196 ? -4.236 -9.710 -25.428 1.00 55.97 196 ASN A N 1
ATOM 1518 C CA . ASN A 1 196 ? -4.551 -8.735 -26.480 1.00 55.97 196 ASN A CA 1
ATOM 1519 C C . ASN A 1 196 ? -3.479 -8.737 -27.574 1.00 55.97 196 ASN A C 1
ATOM 1521 O O . ASN A 1 196 ? -3.862 -8.541 -28.749 1.00 55.97 196 ASN A O 1
#

Secondary structure (DSSP, 8-state):
--STT-TT---GGGHHHHHHHHHHHHGGGGS--SS--S-GGG----GGGGBPPTT---TTSB-HHHHHHHHHHHH-EE-TT--EEEPPPPSS-TTSTTSHHHHTS-SSTT-SHHHHHHHHHIIIIIS--TT--GGG--TTTHHHHHHHHTHHHH-------HHHHHTT--------TT-TTS-HHHHHHHHHHHT-